Protein AF-V6JSU6-F1 (afdb_monomer_lite)

Secondary structure (DSSP, 8-state):
-----------------------------PPP------S--HHHHHHHHHHHHHHHHHHHHHHHHHHHHHHHHHHHHHHHHHHHHHHHHHHHHHHHHHHHHHHHTT---SSSTT-S-TTS-SEEEB-TTT-SS-EEEEE---HHHHTTS-EEE--SSSPPP-TT-SSS---EE--SSSTT-TTTTGGG--TT---B-

Structure (mmCIF, N/CA/C/O backbone):
data_AF-V6JSU6-F1
#
_entry.id   AF-V6JSU6-F1
#
loop_
_atom_site.group_PDB
_atom_site.id
_atom_site.type_symbol
_atom_site.label_atom_id
_atom_site.label_alt_id
_atom_site.label_comp_id
_atom_site.label_asym_id
_atom_site.label_entity_id
_atom_site.label_seq_id
_atom_site.pdbx_PDB_ins_code
_atom_site.Cartn_x
_atom_site.Cartn_y
_atom_site.Cartn_z
_atom_site.occupancy
_atom_site.B_iso_or_equiv
_atom_site.auth_seq_id
_atom_site.auth_comp_id
_atom_site.auth_asym_id
_atom_site.auth_atom_id
_atom_site.pdbx_PDB_model_num
ATOM 1 N N . MET A 1 1 ? 18.805 -61.260 -43.336 1.00 44.19 1 MET A N 1
ATOM 2 C CA . MET A 1 1 ? 19.984 -62.148 -43.418 1.00 44.19 1 MET A CA 1
ATOM 3 C C . MET A 1 1 ? 20.051 -62.660 -44.849 1.00 44.19 1 MET A C 1
ATOM 5 O O . MET A 1 1 ? 19.079 -63.273 -45.263 1.00 44.19 1 MET A O 1
ATOM 9 N N . GLY A 1 2 ? 21.099 -62.359 -45.619 1.00 39.47 2 GLY A N 1
ATOM 10 C CA . GLY A 1 2 ? 21.245 -62.899 -46.980 1.00 39.47 2 GLY A CA 1
ATOM 11 C C . GLY A 1 2 ? 21.971 -61.962 -47.939 1.00 39.47 2 GLY A C 1
ATOM 12 O O . GLY A 1 2 ? 21.338 -61.206 -48.665 1.00 39.47 2 GLY A O 1
ATOM 13 N N . ILE A 1 3 ? 23.300 -62.015 -47.901 1.00 49.50 3 ILE A N 1
ATOM 14 C CA . ILE A 1 3 ? 24.214 -61.480 -48.915 1.00 49.50 3 ILE A CA 1
ATOM 15 C C . ILE A 1 3 ? 24.300 -62.538 -50.027 1.00 49.50 3 ILE A C 1
ATOM 17 O O . ILE A 1 3 ? 24.394 -63.721 -49.708 1.00 49.50 3 ILE A O 1
ATOM 21 N N . ASN A 1 4 ? 24.295 -62.137 -51.299 1.00 37.44 4 ASN A N 1
ATOM 22 C CA . ASN A 1 4 ? 24.790 -62.963 -52.409 1.00 37.44 4 ASN A CA 1
ATOM 23 C C . ASN A 1 4 ? 25.487 -62.011 -53.394 1.00 37.44 4 ASN A C 1
ATOM 25 O O . ASN A 1 4 ? 24.848 -61.093 -53.899 1.00 37.44 4 ASN A O 1
ATOM 29 N N . THR A 1 5 ? 26.818 -61.920 -53.399 1.00 48.31 5 THR A N 1
ATOM 30 C CA . THR A 1 5 ? 27.829 -62.835 -53.980 1.00 48.31 5 THR A CA 1
ATOM 31 C C . THR A 1 5 ? 27.798 -62.827 -55.506 1.00 48.31 5 THR A C 1
ATOM 33 O O . THR A 1 5 ? 26.761 -63.032 -56.131 1.00 48.31 5 THR A O 1
ATOM 36 N N . ARG A 1 6 ? 28.969 -62.483 -56.044 1.00 55.56 6 ARG A N 1
ATOM 37 C CA . ARG A 1 6 ? 29.321 -62.245 -57.439 1.00 55.56 6 ARG A CA 1
ATOM 38 C C . ARG A 1 6 ? 29.639 -63.554 -58.183 1.00 55.56 6 ARG A C 1
ATOM 40 O O . ARG A 1 6 ? 29.663 -64.624 -57.581 1.00 55.56 6 ARG A O 1
ATOM 47 N N . ASP A 1 7 ? 30.032 -63.329 -59.440 1.00 49.00 7 ASP A N 1
ATOM 48 C CA . ASP A 1 7 ? 30.934 -64.122 -60.286 1.00 49.00 7 ASP A CA 1
ATOM 49 C C . ASP A 1 7 ? 30.170 -65.135 -61.173 1.00 49.00 7 ASP A C 1
ATOM 51 O O . ASP A 1 7 ? 29.175 -65.709 -60.746 1.00 49.00 7 ASP A O 1
ATOM 55 N N . VAL A 1 8 ? 30.460 -65.308 -62.469 1.00 47.88 8 VAL A N 1
ATOM 56 C CA . VAL A 1 8 ? 31.723 -65.769 -63.074 1.00 47.88 8 VAL A CA 1
ATOM 57 C C . VAL A 1 8 ? 31.560 -65.797 -64.625 1.00 47.88 8 VAL A C 1
ATOM 59 O O . VAL A 1 8 ? 30.470 -66.137 -65.072 1.00 47.88 8 VAL A O 1
ATOM 62 N N . GLU A 1 9 ? 32.643 -65.464 -65.367 1.00 43.47 9 GLU A N 1
ATOM 63 C CA . GLU A 1 9 ? 33.153 -65.970 -66.691 1.00 43.47 9 GLU A CA 1
ATOM 64 C C . GLU A 1 9 ? 32.211 -66.217 -67.898 1.00 43.47 9 GLU A C 1
ATOM 66 O O . GLU A 1 9 ? 31.019 -66.417 -67.755 1.00 43.47 9 GLU A O 1
ATOM 71 N N . ALA A 1 10 ? 32.650 -66.354 -69.155 1.00 41.31 10 ALA A N 1
ATOM 72 C CA . ALA A 1 10 ? 33.851 -66.067 -69.956 1.00 41.31 10 ALA A CA 1
ATOM 73 C C . ALA A 1 10 ? 33.512 -66.500 -71.405 1.00 41.31 10 ALA A C 1
ATOM 75 O O . ALA A 1 10 ? 32.513 -67.183 -71.631 1.00 41.31 10 ALA A O 1
ATOM 76 N N . GLY A 1 11 ? 34.402 -66.182 -72.349 1.00 33.62 11 GLY A N 1
ATOM 77 C CA . GLY A 1 11 ? 34.506 -66.844 -73.658 1.00 33.62 11 GLY A CA 1
ATOM 78 C C . GLY A 1 11 ? 33.956 -66.001 -74.809 1.00 33.62 11 GLY A C 1
ATOM 79 O O . GLY A 1 11 ? 32.966 -65.301 -74.649 1.00 33.62 11 GLY A O 1
ATOM 80 N N . GLU A 1 12 ? 34.552 -65.962 -75.995 1.00 40.62 12 GLU A N 1
ATOM 81 C CA . GLU A 1 12 ? 35.666 -66.715 -76.576 1.00 40.62 12 GLU A CA 1
ATOM 82 C C . GLU A 1 12 ? 36.187 -65.924 -77.792 1.00 40.62 12 GLU A C 1
ATOM 84 O O . GLU A 1 12 ? 35.578 -64.950 -78.238 1.00 40.62 12 GLU A O 1
ATOM 89 N N . ALA A 1 13 ? 37.355 -66.335 -78.275 1.00 40.00 13 ALA A N 1
ATOM 90 C CA . ALA A 1 13 ? 38.105 -65.757 -79.378 1.00 40.00 13 ALA A CA 1
ATOM 91 C C . ALA A 1 13 ? 37.591 -66.218 -80.751 1.00 40.00 13 ALA A C 1
ATOM 93 O O . ALA A 1 13 ? 37.119 -67.341 -80.877 1.00 40.00 13 ALA A O 1
ATOM 94 N N . GLU A 1 14 ? 37.847 -65.424 -81.793 1.00 40.25 14 GLU A N 1
ATOM 95 C CA . GLU A 1 14 ? 38.211 -65.961 -83.108 1.00 40.25 14 GLU A CA 1
ATOM 96 C C . GLU A 1 14 ? 39.050 -64.943 -83.893 1.00 40.25 14 GLU A C 1
ATOM 98 O O . GLU A 1 14 ? 38.882 -63.729 -83.759 1.00 40.25 14 GLU A O 1
ATOM 103 N N . ALA A 1 15 ? 40.007 -65.466 -84.655 1.00 40.97 15 ALA A N 1
ATOM 104 C CA . ALA A 1 15 ? 41.056 -64.756 -85.371 1.00 40.97 15 ALA A CA 1
ATOM 105 C C . ALA A 1 15 ? 41.087 -65.225 -86.829 1.00 40.97 15 ALA A C 1
ATOM 107 O O . ALA A 1 15 ? 41.009 -66.425 -87.060 1.00 40.97 15 ALA A O 1
ATOM 108 N N . ASP A 1 16 ? 41.269 -64.292 -87.766 1.00 38.06 16 ASP A N 1
ATOM 109 C CA . ASP A 1 16 ? 41.813 -64.465 -89.129 1.00 38.06 16 ASP A CA 1
ATOM 110 C C . ASP A 1 16 ? 41.971 -63.037 -89.711 1.00 38.06 16 ASP A C 1
ATOM 112 O O . ASP A 1 16 ? 41.129 -62.188 -89.430 1.00 38.06 16 ASP A O 1
ATOM 116 N N . GLY A 1 17 ? 42.974 -62.582 -90.462 1.00 36.66 17 GLY A N 1
ATOM 117 C CA . GLY A 1 17 ? 44.116 -63.181 -91.144 1.00 36.66 17 GLY A CA 1
ATOM 118 C C . GLY A 1 17 ? 44.443 -62.293 -92.363 1.00 36.66 17 GLY A C 1
ATOM 119 O O . GLY A 1 17 ? 43.555 -62.005 -93.157 1.00 36.66 17 GLY A O 1
ATOM 120 N N . GLY A 1 18 ? 45.703 -61.854 -92.505 1.00 35.06 18 GLY A N 1
ATOM 121 C CA . GLY A 1 18 ? 46.261 -61.174 -93.696 1.00 35.06 18 GLY A CA 1
ATOM 122 C C . GLY A 1 18 ? 46.069 -59.644 -93.737 1.00 35.06 18 GLY A C 1
ATOM 123 O O . GLY A 1 18 ? 44.961 -59.152 -93.599 1.00 35.06 18 GLY A O 1
ATOM 124 N N . GLY A 1 19 ? 47.075 -58.783 -93.897 1.00 36.62 19 GLY A N 1
ATOM 125 C CA . GLY A 1 19 ? 48.453 -58.956 -94.350 1.00 36.62 19 GLY A CA 1
ATOM 126 C C . GLY A 1 19 ? 48.676 -58.071 -95.575 1.00 36.62 19 GLY A C 1
ATOM 127 O O . GLY A 1 19 ? 48.404 -58.538 -96.666 1.00 36.62 19 GLY A O 1
ATOM 128 N N . ASP A 1 20 ? 49.149 -56.835 -95.376 1.00 40.94 20 ASP A N 1
ATOM 129 C CA . ASP A 1 20 ? 49.800 -55.994 -96.394 1.00 40.94 20 ASP A CA 1
ATOM 130 C C . ASP A 1 20 ? 50.746 -55.000 -95.682 1.00 40.94 20 ASP A C 1
ATOM 132 O O . ASP A 1 20 ? 50.337 -54.240 -94.800 1.00 40.94 20 ASP A O 1
ATOM 136 N N . GLU A 1 21 ? 52.033 -55.058 -96.028 1.00 42.19 21 GLU A N 1
ATOM 137 C CA . GLU A 1 21 ? 53.123 -54.193 -95.556 1.00 42.19 21 GLU A CA 1
ATOM 138 C C . GLU A 1 21 ? 53.251 -52.925 -96.424 1.00 42.19 21 GLU A C 1
ATOM 140 O O . GLU A 1 21 ? 53.310 -53.045 -97.641 1.00 42.19 21 GLU A O 1
ATOM 145 N N . GLU A 1 22 ? 53.370 -51.733 -95.813 1.00 46.47 22 GLU A N 1
ATOM 146 C CA . GLU A 1 22 ? 54.401 -50.691 -96.084 1.00 46.47 22 GLU A CA 1
ATOM 147 C C . GLU A 1 22 ? 54.182 -49.430 -95.198 1.00 46.47 22 GLU A C 1
ATOM 149 O O . GLU A 1 22 ? 53.113 -49.282 -94.607 1.00 46.47 22 GLU A O 1
ATOM 154 N N . PRO A 1 23 ? 55.181 -48.545 -94.964 1.00 53.84 23 PRO A N 1
ATOM 155 C CA . PRO A 1 23 ? 55.628 -48.273 -93.604 1.00 53.84 23 PRO A CA 1
ATOM 156 C C . PRO A 1 23 ? 55.494 -46.803 -93.156 1.00 53.84 23 PRO A C 1
ATOM 158 O O . PRO A 1 23 ? 55.176 -45.889 -93.910 1.00 53.84 23 PRO A O 1
ATOM 161 N N . ALA A 1 24 ? 55.869 -46.601 -91.889 1.00 44.84 24 ALA A N 1
ATOM 162 C CA . ALA A 1 24 ? 56.271 -45.341 -91.264 1.00 44.84 24 ALA A CA 1
ATOM 163 C C . ALA A 1 24 ? 55.163 -44.336 -90.893 1.00 44.84 24 ALA A C 1
ATOM 165 O O . ALA A 1 24 ? 54.841 -43.400 -91.627 1.00 44.84 24 ALA A O 1
ATOM 166 N N . ARG A 1 25 ? 54.764 -44.377 -89.614 1.00 44.94 25 ARG A N 1
ATOM 167 C CA . ARG A 1 25 ? 54.795 -43.153 -88.802 1.00 44.94 25 ARG A CA 1
ATOM 168 C C . ARG A 1 25 ? 54.904 -43.457 -87.312 1.00 44.94 25 ARG A C 1
ATOM 170 O O . ARG A 1 25 ? 54.045 -44.101 -86.722 1.00 44.94 25 ARG A O 1
ATOM 177 N N . THR A 1 26 ? 55.996 -42.965 -86.741 1.00 49.69 26 THR A N 1
ATOM 178 C CA . THR A 1 26 ? 56.260 -42.828 -85.313 1.00 49.69 26 THR A CA 1
ATOM 179 C C . THR A 1 26 ? 55.034 -42.304 -84.572 1.00 49.69 26 THR A C 1
ATOM 181 O O . THR A 1 26 ? 54.406 -41.327 -84.974 1.00 49.69 26 THR A O 1
ATOM 184 N N . THR A 1 27 ? 54.723 -42.995 -83.486 1.00 49.59 27 THR A N 1
ATOM 185 C CA . THR A 1 27 ? 53.698 -42.697 -82.495 1.00 49.59 27 THR A CA 1
ATOM 186 C C . THR A 1 27 ? 53.912 -41.326 -81.859 1.00 49.59 27 THR A C 1
ATOM 188 O O . THR A 1 27 ? 54.940 -41.110 -81.222 1.00 49.59 27 THR A O 1
ATOM 191 N N . ASP A 1 28 ? 52.913 -40.453 -81.946 1.00 46.88 28 ASP A N 1
ATOM 192 C CA . ASP A 1 28 ? 52.700 -39.397 -80.957 1.00 46.88 28 ASP A CA 1
ATOM 193 C C . ASP A 1 28 ? 51.214 -39.414 -80.588 1.00 46.88 28 ASP A C 1
ATOM 195 O O . ASP A 1 28 ? 50.336 -39.160 -81.416 1.00 46.88 28 ASP A O 1
ATOM 199 N N . ARG A 1 29 ? 50.926 -39.886 -79.376 1.00 56.12 29 ARG A N 1
ATOM 200 C CA . ARG A 1 29 ? 49.574 -40.081 -78.847 1.00 56.12 29 ARG A CA 1
ATOM 201 C C . ARG A 1 29 ? 49.370 -38.953 -77.834 1.00 56.12 29 ARG A C 1
ATOM 203 O O . ARG A 1 29 ? 50.085 -38.959 -76.837 1.00 56.12 29 ARG A O 1
ATOM 210 N N . PRO A 1 30 ? 48.461 -37.992 -78.055 1.00 57.38 30 PRO A N 1
ATOM 211 C CA . PRO A 1 30 ? 48.265 -36.918 -77.093 1.00 57.38 30 PRO A CA 1
ATOM 212 C C . PRO A 1 30 ? 47.603 -37.469 -75.822 1.00 57.38 30 PRO A C 1
ATOM 214 O O . PRO A 1 30 ? 46.642 -38.239 -75.891 1.00 57.38 30 PRO A O 1
ATOM 217 N N . ASP A 1 31 ? 48.161 -37.086 -74.673 1.00 66.44 31 ASP A N 1
ATOM 218 C CA . ASP A 1 31 ? 47.661 -37.378 -73.327 1.00 66.44 31 ASP A CA 1
ATOM 219 C C . ASP A 1 31 ? 46.186 -36.957 -73.144 1.00 66.44 31 ASP A C 1
ATOM 221 O O . ASP A 1 31 ? 45.736 -35.988 -73.764 1.00 66.44 31 ASP A O 1
ATOM 225 N N . PRO A 1 32 ? 45.409 -37.631 -72.272 1.00 60.47 32 PRO A N 1
ATOM 226 C CA . PRO A 1 32 ? 44.037 -37.229 -71.981 1.00 60.47 32 PRO A CA 1
ATOM 227 C C . PRO A 1 32 ? 44.011 -35.852 -71.300 1.00 60.47 32 PRO A C 1
ATOM 229 O O . PRO A 1 32 ? 44.582 -35.666 -70.224 1.00 60.47 32 PRO A O 1
ATOM 232 N N . GLU A 1 33 ? 43.320 -34.893 -71.924 1.00 60.25 33 GLU A N 1
ATOM 233 C CA . GLU A 1 33 ? 43.049 -33.558 -71.380 1.00 60.25 33 GLU A CA 1
ATOM 234 C C . GLU A 1 33 ? 42.525 -33.644 -69.938 1.00 60.25 33 GLU A C 1
ATOM 236 O O . GLU A 1 33 ? 41.412 -34.102 -69.667 1.00 60.25 33 GLU A O 1
ATOM 241 N N . ALA A 1 34 ? 43.324 -33.154 -68.991 1.00 65.12 34 ALA A N 1
ATOM 242 C CA . ALA A 1 34 ? 42.847 -32.860 -67.651 1.00 65.12 34 ALA A CA 1
ATOM 243 C C . ALA A 1 34 ? 41.761 -31.768 -67.734 1.00 65.12 34 ALA A C 1
ATOM 245 O O . ALA A 1 34 ? 41.958 -30.769 -68.431 1.00 65.12 34 ALA A O 1
ATOM 246 N N . PRO A 1 35 ? 40.633 -31.887 -67.008 1.00 62.00 35 PRO A N 1
ATOM 247 C CA . PRO A 1 35 ? 39.593 -30.869 -67.041 1.00 62.00 35 PRO A CA 1
ATOM 248 C C . PRO A 1 35 ? 40.156 -29.532 -66.548 1.00 62.00 35 PRO A C 1
ATOM 250 O O . PRO A 1 35 ? 40.559 -29.385 -65.389 1.00 62.00 35 PRO A O 1
ATOM 253 N N . VAL A 1 36 ? 40.165 -28.543 -67.442 1.00 62.31 36 VAL A N 1
ATOM 254 C CA . VAL A 1 36 ? 40.557 -27.161 -67.160 1.00 62.31 36 VAL A CA 1
ATOM 255 C C . VAL A 1 36 ? 39.622 -26.601 -66.085 1.00 62.31 36 VAL A C 1
ATOM 257 O O . VAL A 1 36 ? 38.474 -26.244 -66.348 1.00 62.31 36 VAL A O 1
ATOM 260 N N . ARG A 1 37 ? 40.097 -26.522 -64.835 1.00 65.56 37 ARG A N 1
ATOM 261 C CA . ARG A 1 37 ? 39.394 -25.777 -63.781 1.00 65.56 37 ARG A CA 1
ATOM 262 C C . ARG A 1 37 ? 39.431 -24.288 -64.141 1.00 65.56 37 ARG A C 1
ATOM 264 O O . ARG A 1 37 ? 40.530 -23.758 -64.305 1.00 65.56 37 ARG A O 1
ATOM 271 N N . PRO A 1 38 ? 38.293 -23.574 -64.201 1.00 65.25 38 PRO A N 1
ATOM 272 C CA . PRO A 1 38 ? 38.319 -22.142 -64.468 1.00 65.25 38 PRO A CA 1
ATOM 273 C C . PRO A 1 38 ? 39.039 -21.402 -63.322 1.00 65.25 38 PRO A C 1
ATOM 275 O O . PRO A 1 38 ? 38.636 -21.527 -62.157 1.00 65.25 38 PRO A O 1
ATOM 278 N N . PRO A 1 39 ? 40.082 -20.597 -63.597 1.00 60.22 39 PRO A N 1
ATOM 279 C CA . PRO A 1 39 ? 40.707 -19.761 -62.585 1.00 60.22 39 PRO A CA 1
ATOM 280 C C . PRO A 1 39 ? 39.863 -18.493 -62.413 1.00 60.22 39 PRO A C 1
ATOM 282 O O . PRO A 1 39 ? 40.029 -17.518 -63.137 1.00 60.22 39 PRO A O 1
ATOM 285 N N . GLY A 1 40 ? 38.914 -18.485 -61.470 1.00 57.12 40 GLY A N 1
ATOM 286 C CA . GLY A 1 40 ? 38.018 -17.324 -61.394 1.00 57.12 40 GLY A CA 1
ATOM 287 C C . GLY A 1 40 ? 37.059 -17.215 -60.217 1.00 57.12 40 GLY A C 1
ATOM 288 O O . GLY A 1 40 ? 35.966 -16.697 -60.393 1.00 57.12 40 GLY A O 1
ATOM 289 N N . GLY A 1 41 ? 37.414 -17.680 -59.014 1.00 53.75 41 GLY A N 1
ATOM 290 C CA . GLY A 1 41 ? 36.515 -17.564 -57.845 1.00 53.75 41 GLY A CA 1
ATOM 291 C C . GLY A 1 41 ? 37.132 -16.994 -56.567 1.00 53.75 41 GLY A C 1
ATOM 292 O O . GLY A 1 41 ? 36.410 -16.530 -55.682 1.00 53.75 41 GLY A O 1
ATOM 293 N N . ALA A 1 42 ? 38.463 -17.000 -56.446 1.00 57.31 42 ALA A N 1
ATOM 294 C CA . ALA A 1 42 ? 39.125 -16.751 -55.163 1.00 57.31 42 ALA A CA 1
ATOM 295 C C . ALA A 1 42 ? 38.944 -15.314 -54.644 1.00 57.31 42 ALA A C 1
ATOM 297 O O . ALA A 1 42 ? 38.805 -15.108 -53.439 1.00 57.31 42 ALA A O 1
ATOM 298 N N . ARG A 1 43 ? 38.899 -14.312 -55.534 1.00 55.81 43 ARG A N 1
ATOM 299 C CA . ARG A 1 43 ? 38.714 -12.905 -55.131 1.00 55.81 43 ARG A CA 1
ATOM 300 C C . ARG A 1 43 ? 37.276 -12.618 -54.689 1.00 55.81 43 ARG A C 1
ATOM 302 O O . ARG A 1 43 ? 37.088 -12.002 -53.648 1.00 55.81 43 ARG A O 1
ATOM 309 N N . ARG A 1 44 ? 36.272 -13.142 -55.407 1.00 56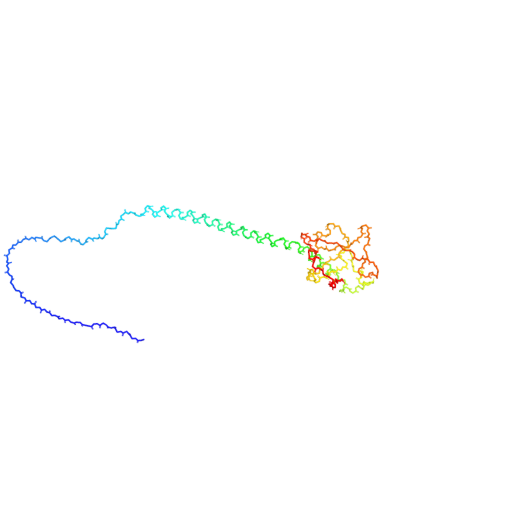.69 44 ARG A N 1
ATOM 310 C CA . ARG A 1 44 ? 34.847 -12.972 -55.058 1.00 56.69 44 ARG A CA 1
ATOM 311 C C . ARG A 1 44 ? 34.497 -13.650 -53.730 1.00 56.69 44 ARG A C 1
ATOM 313 O O . ARG A 1 44 ? 33.818 -13.046 -52.908 1.00 56.69 44 ARG A O 1
ATOM 320 N N . ARG A 1 45 ? 35.030 -14.855 -53.473 1.00 60.47 45 ARG A N 1
ATOM 321 C CA . ARG A 1 45 ? 34.852 -15.553 -52.185 1.00 60.47 45 ARG A CA 1
ATOM 322 C C . ARG A 1 45 ? 35.439 -14.776 -51.002 1.00 60.47 45 ARG A C 1
ATOM 324 O O . ARG A 1 45 ? 34.799 -14.712 -49.963 1.00 60.47 45 ARG A O 1
ATOM 331 N N . ARG A 1 46 ? 36.610 -14.141 -51.145 1.00 62.09 46 ARG A N 1
ATOM 332 C CA . ARG A 1 46 ? 37.231 -13.359 -50.054 1.00 62.09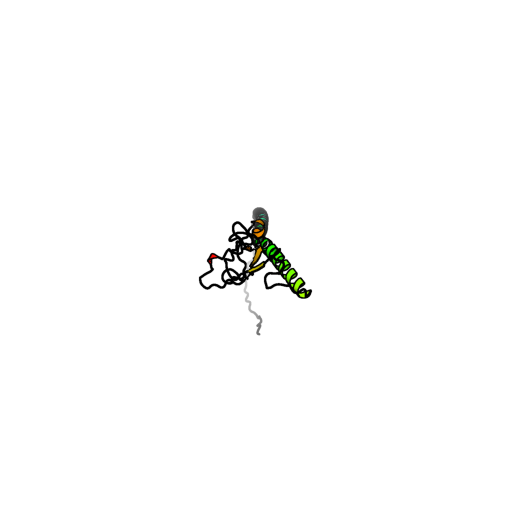 46 ARG A CA 1
ATOM 333 C C . ARG A 1 46 ? 36.425 -12.113 -49.680 1.00 62.09 46 ARG A C 1
ATOM 335 O O . ARG A 1 46 ? 36.311 -11.813 -48.496 1.00 62.09 46 ARG A O 1
ATOM 342 N N . THR A 1 47 ? 35.851 -11.411 -50.657 1.00 64.88 47 THR A N 1
ATOM 343 C CA . THR A 1 47 ? 34.997 -10.243 -50.386 1.00 64.88 47 THR A CA 1
ATOM 344 C C . THR A 1 47 ? 33.694 -10.655 -49.703 1.00 64.88 47 THR A C 1
ATOM 346 O O . THR A 1 47 ? 33.310 -10.035 -48.717 1.00 64.88 47 THR A O 1
ATOM 349 N N . LEU A 1 48 ? 33.066 -11.747 -50.153 1.00 66.44 48 LEU A N 1
ATOM 350 C CA . LEU A 1 48 ? 31.853 -12.287 -49.528 1.00 66.44 48 LEU A CA 1
ATOM 351 C C . LEU A 1 48 ? 32.095 -12.750 -48.083 1.00 66.44 48 LEU A C 1
ATOM 353 O O . LEU A 1 48 ? 31.268 -12.482 -47.221 1.00 66.44 48 LEU A O 1
ATOM 357 N N . VAL A 1 49 ? 33.247 -13.363 -47.792 1.00 72.62 49 VAL A N 1
ATOM 358 C CA . VAL A 1 49 ? 33.618 -13.769 -46.424 1.00 72.62 49 VAL A CA 1
ATOM 359 C C . VAL A 1 49 ? 33.843 -12.560 -45.508 1.00 72.62 49 VAL A C 1
ATOM 361 O O . VAL A 1 49 ? 33.424 -12.589 -44.356 1.00 72.62 49 VAL A O 1
ATOM 364 N N . ARG A 1 50 ? 34.449 -11.470 -46.000 1.00 75.56 50 ARG A N 1
ATOM 365 C CA . ARG A 1 50 ? 34.622 -10.239 -45.203 1.00 75.56 50 ARG A CA 1
ATOM 366 C C . ARG A 1 50 ? 33.300 -9.525 -44.928 1.00 75.56 50 ARG A C 1
ATOM 368 O O . ARG A 1 50 ? 33.091 -9.069 -43.812 1.00 75.56 50 ARG A O 1
ATOM 375 N N . VAL A 1 51 ? 32.411 -9.449 -45.919 1.00 79.50 51 VAL A N 1
ATOM 376 C CA . VAL A 1 51 ? 31.070 -8.871 -45.733 1.00 79.50 51 VAL A CA 1
ATOM 377 C C . VAL A 1 51 ? 30.255 -9.721 -44.757 1.00 79.50 51 VAL A C 1
ATOM 379 O O . VAL A 1 51 ? 29.661 -9.172 -43.836 1.00 79.50 51 VAL A O 1
ATOM 382 N N . ALA A 1 52 ? 30.298 -11.050 -44.887 1.00 80.50 52 ALA A N 1
ATOM 383 C CA . ALA A 1 52 ? 29.647 -11.959 -43.946 1.00 80.50 52 ALA A CA 1
ATOM 384 C C . ALA A 1 52 ? 30.193 -11.808 -42.515 1.00 80.50 52 ALA A C 1
ATOM 386 O O . ALA A 1 52 ? 29.410 -11.798 -41.572 1.00 80.50 52 ALA A O 1
ATOM 387 N N . ALA A 1 53 ? 31.506 -11.620 -42.345 1.00 83.25 53 ALA A N 1
ATOM 388 C CA . ALA A 1 53 ? 32.105 -11.379 -41.033 1.00 83.25 53 ALA A CA 1
ATOM 389 C C . ALA A 1 53 ? 31.618 -10.066 -40.393 1.00 83.25 53 ALA A C 1
ATOM 391 O O . ALA A 1 53 ? 31.260 -10.059 -39.220 1.00 83.25 53 ALA A O 1
ATOM 392 N N . VAL A 1 54 ? 31.541 -8.969 -41.156 1.00 87.94 54 VAL A N 1
ATOM 393 C CA . VAL A 1 54 ? 31.022 -7.685 -40.645 1.00 87.94 54 VAL A CA 1
ATOM 394 C C . VAL A 1 54 ? 29.544 -7.799 -40.266 1.00 87.94 54 VAL A C 1
ATOM 396 O O . VAL A 1 54 ? 29.152 -7.353 -39.192 1.00 87.94 54 VAL A O 1
ATOM 399 N N . VAL A 1 55 ? 28.731 -8.440 -41.111 1.00 92.19 55 VAL A N 1
ATOM 400 C CA . VAL A 1 55 ? 27.307 -8.679 -40.826 1.00 92.19 55 VAL A CA 1
ATOM 401 C C . VAL A 1 55 ? 27.130 -9.567 -39.592 1.00 92.19 55 VAL A C 1
ATOM 403 O O . VAL A 1 55 ? 26.255 -9.291 -38.779 1.00 92.19 55 VAL A O 1
ATOM 406 N N . SER A 1 56 ? 27.982 -10.580 -39.409 1.00 88.75 56 SER A N 1
ATOM 407 C CA . SER A 1 56 ? 27.967 -11.445 -38.224 1.00 88.75 56 SER A CA 1
ATOM 408 C C . SER A 1 56 ? 28.249 -10.663 -36.942 1.00 88.75 56 SER A C 1
ATOM 410 O O . SER A 1 56 ? 27.511 -10.808 -35.977 1.00 88.75 56 SER A O 1
ATOM 412 N N . VAL A 1 57 ? 29.273 -9.802 -36.938 1.00 94.38 57 VAL A N 1
ATOM 413 C CA . VAL A 1 57 ? 29.619 -8.980 -35.764 1.00 94.38 57 VAL A CA 1
ATOM 414 C C . VAL A 1 57 ? 28.494 -8.002 -35.426 1.00 94.38 57 VAL A C 1
ATOM 416 O O . VAL A 1 57 ? 28.119 -7.871 -34.266 1.00 94.38 57 VAL A O 1
ATOM 419 N N . ILE A 1 58 ? 27.918 -7.338 -36.432 1.00 95.69 58 ILE A N 1
ATOM 420 C CA . ILE A 1 58 ? 26.784 -6.425 -36.223 1.00 95.69 58 ILE A CA 1
ATOM 421 C C . ILE A 1 58 ? 25.568 -7.193 -35.694 1.00 95.69 58 ILE A C 1
ATOM 423 O O . ILE A 1 58 ? 24.918 -6.735 -34.759 1.00 95.69 58 ILE A O 1
ATOM 427 N N . GLY A 1 59 ? 25.273 -8.365 -36.261 1.00 95.31 59 GLY A N 1
ATOM 428 C CA . GLY A 1 59 ? 24.180 -9.220 -35.806 1.00 95.31 59 GLY A CA 1
ATOM 429 C C . GLY A 1 59 ? 24.352 -9.653 -34.352 1.00 95.31 59 GLY A C 1
ATOM 430 O O . GLY A 1 59 ? 23.412 -9.556 -33.571 1.00 95.31 59 GLY A O 1
ATOM 431 N N . GLU A 1 60 ? 25.557 -10.057 -33.960 1.00 96.31 60 GLU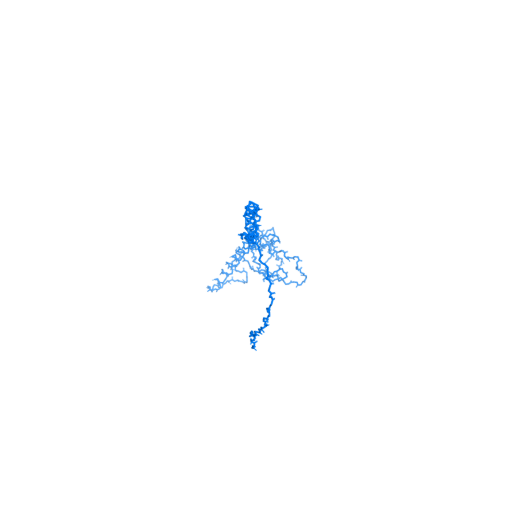 A N 1
ATOM 432 C CA . GLU A 1 60 ? 25.850 -10.475 -32.589 1.00 96.31 60 GLU A CA 1
ATOM 433 C C . GLU A 1 60 ? 25.731 -9.322 -31.585 1.00 96.31 60 GLU A C 1
ATOM 435 O O . GLU A 1 60 ? 25.135 -9.500 -30.520 1.00 96.31 60 GLU A O 1
ATOM 440 N N . LEU A 1 61 ? 26.192 -8.120 -31.951 1.00 97.06 61 LEU A N 1
ATOM 441 C CA . LEU A 1 61 ? 25.996 -6.904 -31.153 1.00 97.06 61 LEU A CA 1
ATOM 442 C C . LEU A 1 61 ? 24.512 -6.551 -30.996 1.00 97.06 61 LEU A C 1
ATOM 444 O O . LEU A 1 61 ? 24.080 -6.179 -29.909 1.00 97.06 61 LEU A O 1
ATOM 448 N N . LEU A 1 62 ? 23.716 -6.685 -32.059 1.00 96.69 62 LEU A N 1
ATOM 449 C CA . LEU A 1 62 ? 22.275 -6.432 -31.998 1.00 96.69 62 LEU A CA 1
ATOM 450 C C . LEU A 1 62 ? 21.545 -7.470 -31.139 1.00 96.69 62 LEU A C 1
ATOM 452 O O . LEU A 1 62 ? 20.645 -7.103 -30.388 1.00 96.69 62 LEU A O 1
ATOM 456 N N . ILE A 1 63 ? 21.944 -8.745 -31.200 1.00 96.69 63 ILE A N 1
ATOM 457 C CA . ILE A 1 63 ? 21.374 -9.808 -30.360 1.00 96.69 63 ILE A CA 1
ATOM 458 C C . ILE A 1 63 ? 21.705 -9.565 -28.886 1.00 96.69 63 ILE A C 1
ATOM 460 O O . ILE A 1 63 ? 20.811 -9.626 -28.043 1.00 96.69 63 ILE A O 1
ATOM 464 N N . THR A 1 64 ? 22.962 -9.252 -28.563 1.00 97.44 64 THR A N 1
ATOM 465 C CA . THR A 1 64 ? 23.361 -8.941 -27.180 1.00 97.44 64 THR A CA 1
ATOM 466 C C . THR A 1 64 ? 22.679 -7.679 -26.668 1.00 97.44 64 THR A C 1
ATOM 468 O O . THR A 1 64 ? 22.146 -7.692 -25.561 1.00 97.44 64 THR A O 1
ATOM 471 N N . ALA A 1 65 ? 22.614 -6.619 -27.476 1.00 97.38 65 ALA A N 1
ATOM 472 C CA . ALA A 1 65 ? 21.884 -5.406 -27.120 1.00 97.38 65 ALA A CA 1
ATOM 473 C C . ALA A 1 65 ? 20.397 -5.696 -26.871 1.00 97.38 65 ALA A C 1
ATOM 475 O O . ALA A 1 65 ? 19.853 -5.262 -25.859 1.00 97.38 65 ALA A O 1
ATOM 476 N N . GLY A 1 66 ? 19.755 -6.478 -27.743 1.00 97.75 66 GLY A N 1
ATOM 477 C CA . GLY A 1 66 ? 18.363 -6.895 -27.586 1.00 97.75 66 GLY A CA 1
ATOM 478 C C . GLY A 1 66 ? 18.126 -7.711 -26.314 1.00 97.75 66 GLY A C 1
ATOM 479 O O . GLY A 1 66 ? 17.170 -7.441 -25.594 1.00 97.75 66 GLY A O 1
ATOM 480 N N . LEU A 1 67 ? 19.016 -8.655 -25.992 1.00 98.06 67 LEU A N 1
ATOM 481 C CA . LEU A 1 67 ? 18.946 -9.442 -24.756 1.00 98.06 67 LEU A CA 1
ATOM 482 C C . LEU A 1 67 ? 19.085 -8.572 -23.508 1.00 98.06 67 LEU A C 1
ATOM 484 O O . LEU A 1 67 ? 18.312 -8.738 -22.570 1.00 98.06 67 LEU A O 1
ATOM 488 N N . VAL A 1 68 ? 20.030 -7.629 -23.500 1.00 97.56 68 VAL A N 1
ATOM 489 C CA . VAL A 1 68 ? 20.197 -6.685 -22.386 1.00 97.56 68 VAL A CA 1
ATOM 490 C C . VAL A 1 68 ? 18.946 -5.826 -22.221 1.00 97.56 68 VAL A C 1
ATOM 492 O O . VAL A 1 68 ? 18.484 -5.641 -21.101 1.00 97.56 68 VAL A O 1
ATOM 495 N N . LEU A 1 69 ? 18.367 -5.342 -23.321 1.00 97.00 69 LEU A N 1
ATOM 496 C CA . LEU A 1 69 ? 17.166 -4.507 -23.294 1.00 97.00 69 LEU A CA 1
ATOM 497 C C . LEU A 1 69 ? 15.934 -5.308 -22.835 1.00 97.00 69 LEU A C 1
ATOM 499 O O . LEU A 1 69 ? 15.161 -4.824 -22.014 1.00 97.00 69 LEU A O 1
ATOM 503 N N . ALA A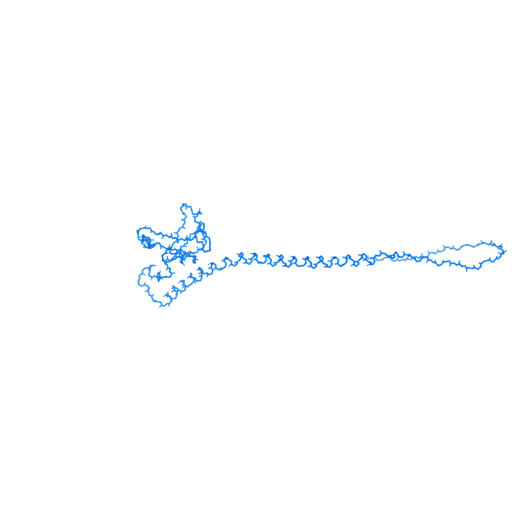 1 70 ? 15.784 -6.558 -23.282 1.00 96.31 70 ALA A N 1
ATOM 504 C CA . ALA A 1 70 ? 14.732 -7.461 -22.816 1.00 96.31 70 ALA A CA 1
ATOM 505 C C . ALA A 1 70 ? 14.880 -7.791 -21.321 1.00 96.31 70 ALA A C 1
ATOM 507 O O . ALA A 1 70 ? 13.909 -7.697 -20.570 1.00 96.31 70 ALA A O 1
ATOM 508 N N . LEU A 1 71 ? 16.098 -8.114 -20.868 1.00 95.88 71 LEU A N 1
ATOM 509 C CA . LEU A 1 71 ? 16.397 -8.349 -19.454 1.00 95.88 71 LEU A CA 1
ATOM 510 C C . LEU A 1 71 ? 16.135 -7.090 -18.620 1.00 95.88 71 LEU A C 1
ATOM 512 O O . LEU A 1 71 ? 15.597 -7.188 -17.524 1.00 95.88 71 LEU A O 1
ATOM 516 N N . PHE A 1 72 ? 16.470 -5.911 -19.150 1.00 93.19 72 PHE A N 1
ATOM 517 C CA . PHE A 1 72 ? 16.204 -4.630 -18.509 1.00 93.19 72 PHE A CA 1
ATOM 518 C C . PHE A 1 72 ? 14.704 -4.394 -18.326 1.00 93.19 72 PHE A C 1
ATOM 520 O O . PHE A 1 72 ? 14.295 -4.036 -17.231 1.00 93.19 72 PHE A O 1
ATOM 527 N N . VAL A 1 73 ? 13.874 -4.664 -19.340 1.00 92.00 73 VAL A N 1
ATOM 528 C CA . VAL A 1 73 ? 12.409 -4.555 -19.219 1.00 92.00 73 VAL A CA 1
ATOM 529 C C . VAL A 1 73 ? 11.870 -5.515 -18.159 1.00 92.00 73 VAL A C 1
ATOM 531 O O . VAL A 1 73 ? 11.103 -5.095 -17.295 1.00 92.00 73 VAL A O 1
ATOM 534 N N . VAL A 1 74 ? 12.294 -6.784 -18.174 1.00 90.81 74 VAL A N 1
ATOM 535 C CA . VAL A 1 74 ? 11.895 -7.767 -17.149 1.00 90.81 74 VAL A CA 1
ATOM 536 C C . VAL A 1 74 ? 12.328 -7.310 -15.757 1.00 90.81 74 VAL A C 1
ATOM 538 O O . VAL A 1 74 ? 11.534 -7.359 -14.820 1.00 90.81 74 VAL A O 1
ATOM 541 N N . TYR A 1 75 ? 13.560 -6.817 -15.622 1.00 88.50 75 TYR A N 1
ATOM 542 C CA . TYR A 1 75 ? 14.066 -6.255 -14.376 1.00 88.50 75 TYR A CA 1
ATOM 543 C C . TYR A 1 75 ? 13.237 -5.048 -13.926 1.00 88.50 75 TYR A C 1
ATOM 545 O O . TYR A 1 75 ? 12.839 -5.008 -12.769 1.00 88.50 75 TYR A O 1
ATOM 553 N N . SER A 1 76 ? 12.916 -4.102 -14.814 1.00 81.44 76 SER A N 1
ATOM 554 C CA . SER A 1 76 ? 12.077 -2.943 -14.490 1.00 81.44 76 SER A CA 1
ATOM 555 C C . SER A 1 76 ? 10.684 -3.355 -14.010 1.00 81.44 76 SER A C 1
ATOM 557 O O . SER A 1 76 ? 10.185 -2.780 -13.049 1.00 81.44 76 SER A O 1
ATOM 559 N N . LEU A 1 77 ? 10.071 -4.362 -14.640 1.00 77.00 77 LEU A N 1
ATOM 560 C CA . LEU A 1 77 ? 8.754 -4.870 -14.242 1.00 77.00 77 LEU A CA 1
ATOM 561 C C . LEU A 1 77 ? 8.798 -5.622 -12.903 1.00 77.00 77 LEU A C 1
ATOM 563 O O . LEU A 1 77 ? 7.884 -5.493 -12.093 1.00 77.00 77 LEU A O 1
ATOM 567 N N . TRP A 1 78 ? 9.861 -6.387 -12.642 1.00 76.56 78 TRP A N 1
ATOM 568 C CA . TRP A 1 78 ? 10.002 -7.157 -11.404 1.00 76.56 78 TRP A CA 1
ATOM 569 C C . TRP A 1 78 ? 10.435 -6.293 -10.210 1.00 76.56 78 TRP A C 1
ATOM 571 O O . TRP A 1 78 ? 9.895 -6.422 -9.114 1.00 76.56 78 TRP A O 1
ATOM 581 N N . TRP A 1 79 ? 11.378 -5.374 -10.412 1.00 68.69 79 TRP A N 1
ATOM 582 C CA . TRP A 1 79 ? 11.963 -4.549 -9.354 1.00 68.69 79 TRP A CA 1
ATOM 583 C C . TRP A 1 79 ? 10.941 -3.604 -8.701 1.00 68.69 79 TRP A C 1
ATOM 585 O O . TRP A 1 79 ? 10.985 -3.401 -7.487 1.00 68.69 79 TRP A O 1
ATOM 595 N N . THR A 1 80 ? 9.973 -3.093 -9.470 1.00 57.44 80 THR A N 1
ATOM 596 C CA . THR A 1 80 ? 8.911 -2.215 -8.953 1.00 57.44 80 THR A CA 1
ATOM 597 C C . THR A 1 80 ? 7.941 -2.939 -8.014 1.00 57.44 80 THR A C 1
ATOM 599 O O . THR A 1 80 ? 7.639 -2.424 -6.938 1.00 57.44 80 THR A O 1
ATOM 602 N N . ASN A 1 81 ? 7.508 -4.156 -8.362 1.00 58.81 81 ASN A N 1
ATOM 603 C CA . ASN A 1 81 ? 6.623 -4.946 -7.495 1.00 58.81 81 ASN A CA 1
ATOM 604 C C . ASN A 1 81 ? 7.319 -5.374 -6.194 1.00 58.81 81 ASN A C 1
ATOM 606 O O . ASN A 1 81 ? 6.6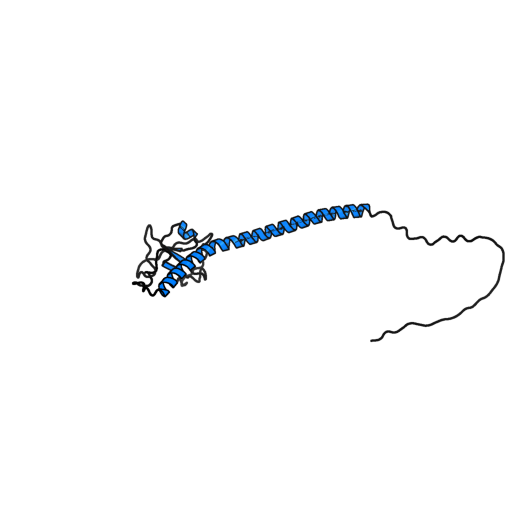86 -5.484 -5.148 1.00 58.81 81 ASN A O 1
ATOM 610 N N . VAL A 1 82 ? 8.636 -5.582 -6.239 1.00 56.88 82 VAL A N 1
ATOM 611 C CA . VAL A 1 82 ? 9.398 -6.096 -5.098 1.00 56.88 82 VAL A CA 1
ATOM 612 C C . VAL A 1 82 ? 9.681 -5.026 -4.038 1.00 56.88 82 VAL A C 1
ATOM 614 O O . VAL A 1 82 ? 9.681 -5.349 -2.855 1.00 56.88 82 VAL A O 1
ATOM 617 N N . ILE A 1 83 ? 9.906 -3.761 -4.406 1.00 54.56 83 ILE A N 1
ATOM 618 C CA . ILE A 1 83 ? 10.218 -2.712 -3.413 1.00 54.56 83 ILE A CA 1
ATOM 619 C C . ILE A 1 83 ? 8.976 -2.251 -2.637 1.00 54.56 83 ILE A C 1
ATOM 621 O O . ILE A 1 83 ? 9.099 -1.903 -1.462 1.00 54.56 83 ILE A O 1
ATOM 625 N N . ALA A 1 84 ? 7.796 -2.264 -3.263 1.00 48.94 84 ALA A N 1
ATOM 626 C CA . ALA A 1 84 ? 6.557 -1.825 -2.623 1.00 48.94 84 ALA A CA 1
ATOM 627 C C . ALA A 1 84 ? 6.033 -2.858 -1.614 1.00 48.94 84 ALA A C 1
ATOM 629 O O . ALA A 1 84 ? 5.745 -2.503 -0.472 1.00 48.94 84 ALA A O 1
ATOM 630 N N . ASN A 1 85 ? 5.991 -4.138 -2.004 1.00 55.34 85 ASN A N 1
ATOM 631 C CA . ASN A 1 85 ? 5.522 -5.198 -1.111 1.00 55.34 85 ASN A CA 1
ATOM 632 C C . ASN A 1 85 ? 6.478 -5.402 0.063 1.00 55.34 85 ASN A C 1
ATOM 634 O O . ASN A 1 85 ? 6.024 -5.469 1.195 1.00 55.34 85 ASN A O 1
ATOM 638 N N . ARG A 1 86 ? 7.800 -5.341 -0.155 1.00 57.56 86 ARG A N 1
ATOM 639 C CA . ARG A 1 86 ? 8.769 -5.519 0.940 1.00 57.56 86 ARG A CA 1
ATOM 640 C C . ARG A 1 86 ? 8.596 -4.526 2.084 1.00 57.56 86 ARG A C 1
ATOM 642 O O . ARG A 1 86 ? 8.749 -4.920 3.228 1.00 57.56 86 ARG A O 1
ATOM 649 N N . GLN A 1 87 ? 8.266 -3.262 1.815 1.00 55.44 87 GLN A N 1
ATOM 650 C CA . GLN A 1 87 ? 8.076 -2.289 2.898 1.00 55.44 87 GLN A CA 1
ATOM 651 C C . GLN A 1 87 ? 6.793 -2.551 3.695 1.00 55.44 87 GLN A C 1
ATOM 653 O O . GLN A 1 87 ? 6.825 -2.464 4.921 1.00 55.44 87 GLN A O 1
ATOM 658 N N . ALA A 1 88 ? 5.692 -2.898 3.023 1.00 59.09 88 ALA A N 1
ATOM 659 C CA . ALA A 1 88 ? 4.428 -3.227 3.680 1.00 59.09 88 ALA A CA 1
ATOM 660 C C . ALA A 1 88 ? 4.510 -4.558 4.452 1.00 59.09 88 ALA A C 1
ATOM 662 O O . ALA A 1 88 ? 4.034 -4.642 5.587 1.00 59.09 88 ALA A O 1
ATOM 663 N N . ASP A 1 89 ? 5.168 -5.562 3.868 1.00 62.12 89 ASP A N 1
ATOM 664 C CA . ASP A 1 89 ? 5.394 -6.880 4.466 1.00 62.12 89 ASP A CA 1
ATOM 665 C C . ASP A 1 89 ? 6.311 -6.750 5.687 1.00 62.12 89 ASP A C 1
ATOM 667 O O . ASP A 1 89 ? 5.944 -7.173 6.776 1.00 62.12 89 ASP A O 1
ATOM 671 N N . GLU A 1 90 ? 7.438 -6.035 5.575 1.00 64.75 90 GLU A N 1
ATOM 672 C CA . GLU A 1 90 ? 8.335 -5.790 6.711 1.00 64.75 90 GLU A CA 1
ATOM 673 C C . GLU A 1 90 ? 7.655 -5.015 7.851 1.00 64.75 90 GLU A C 1
ATOM 675 O O . GLU A 1 90 ? 8.008 -5.201 9.017 1.00 64.75 90 GLU A O 1
ATOM 680 N N . GLN A 1 91 ? 6.726 -4.101 7.551 1.00 62.56 91 GLN A N 1
ATOM 681 C CA . GLN A 1 91 ? 5.962 -3.395 8.583 1.00 62.56 91 GLN A CA 1
ATOM 682 C C . GLN A 1 91 ? 4.917 -4.295 9.237 1.00 62.56 91 GLN A C 1
ATOM 684 O O . GLN A 1 91 ? 4.799 -4.292 10.463 1.00 62.56 91 GLN A O 1
ATOM 689 N N . SER A 1 92 ? 4.208 -5.088 8.438 1.00 64.19 92 SER A N 1
ATOM 690 C CA . SER A 1 92 ? 3.221 -6.053 8.920 1.00 64.19 92 SER A CA 1
ATOM 691 C C . SER A 1 92 ? 3.875 -7.129 9.784 1.00 64.19 92 SER A C 1
ATOM 693 O O . SER A 1 92 ? 3.380 -7.412 10.873 1.00 64.19 92 SER A O 1
ATOM 695 N N . ASP A 1 93 ? 5.026 -7.652 9.362 1.00 71.62 93 ASP A N 1
ATOM 696 C CA . ASP A 1 93 ? 5.805 -8.652 10.091 1.00 71.62 93 ASP A CA 1
ATOM 697 C C . ASP A 1 93 ? 6.309 -8.103 11.425 1.00 71.62 93 ASP A C 1
ATOM 699 O O . ASP A 1 93 ? 6.155 -8.762 12.448 1.00 71.62 93 ASP A O 1
ATOM 703 N N . LYS A 1 94 ? 6.813 -6.861 11.468 1.00 72.12 94 LYS A N 1
ATOM 704 C CA . LYS A 1 94 ? 7.228 -6.215 12.729 1.00 72.12 94 LYS A CA 1
ATOM 705 C C . LYS A 1 94 ? 6.064 -6.032 13.699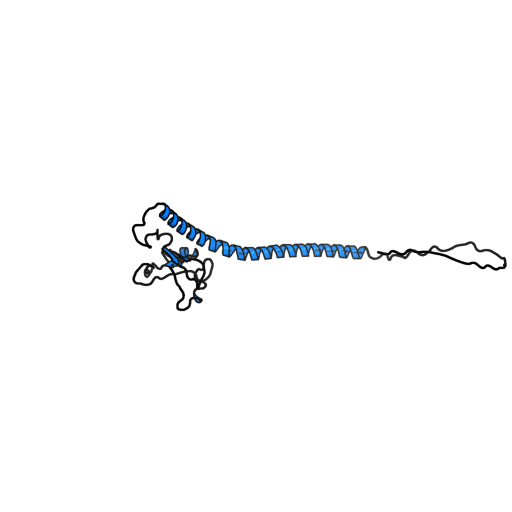 1.00 72.12 94 LYS A C 1
ATOM 707 O O . LYS A 1 94 ? 6.243 -6.179 14.907 1.00 72.12 94 LYS A O 1
ATOM 712 N N . VAL A 1 95 ? 4.874 -5.693 13.196 1.00 69.12 95 VAL A N 1
ATOM 713 C CA . VAL A 1 95 ? 3.668 -5.576 14.030 1.00 69.12 95 VAL A CA 1
ATOM 714 C C . VAL A 1 95 ? 3.259 -6.950 14.557 1.00 69.12 95 VAL A C 1
ATOM 716 O O . VAL A 1 95 ? 3.093 -7.094 15.769 1.00 69.12 95 VAL A O 1
ATOM 719 N N . ARG A 1 96 ? 3.182 -7.963 13.684 1.00 72.69 96 ARG A N 1
ATOM 720 C CA . ARG A 1 96 ? 2.857 -9.351 14.050 1.00 72.69 96 ARG A CA 1
ATOM 721 C C . ARG A 1 96 ? 3.854 -9.915 15.063 1.00 72.69 96 ARG A C 1
ATOM 723 O O . ARG A 1 96 ? 3.434 -10.471 16.070 1.00 72.69 96 ARG A O 1
ATOM 730 N N . GLU A 1 97 ? 5.151 -9.698 14.860 1.00 72.12 97 GLU A N 1
ATOM 731 C CA . GLU A 1 97 ? 6.210 -10.105 15.787 1.00 72.12 97 GLU A CA 1
ATOM 732 C C . GLU A 1 97 ? 6.093 -9.373 17.129 1.00 72.12 97 GLU A C 1
ATOM 734 O O . GLU A 1 97 ? 6.216 -9.998 18.178 1.00 72.12 97 GLU A O 1
ATOM 739 N N . SER A 1 98 ? 5.785 -8.069 17.133 1.00 68.81 98 SER A N 1
ATOM 740 C CA . SER A 1 98 ? 5.589 -7.320 18.382 1.00 68.81 98 SER A CA 1
ATOM 741 C C . SER A 1 98 ? 4.390 -7.816 19.192 1.00 68.81 98 SER A C 1
ATOM 743 O O . SER A 1 98 ? 4.444 -7.814 20.421 1.00 68.81 98 SER A O 1
ATOM 745 N N . TRP A 1 99 ? 3.328 -8.259 18.511 1.00 70.94 99 TRP A N 1
ATOM 746 C CA . TRP A 1 99 ? 2.143 -8.826 19.146 1.00 70.94 99 TRP A CA 1
ATOM 747 C C . TRP A 1 99 ? 2.414 -10.249 19.648 1.00 70.94 99 TRP A C 1
ATOM 749 O O . TRP A 1 99 ? 2.153 -10.528 20.817 1.00 70.94 99 TRP A O 1
ATOM 759 N N . ALA A 1 100 ? 3.058 -11.097 18.841 1.00 68.81 100 ALA A N 1
ATOM 760 C CA . ALA A 1 100 ? 3.466 -12.442 19.249 1.00 68.81 100 ALA A CA 1
ATOM 761 C C . ALA A 1 100 ? 4.446 -12.414 20.438 1.00 68.81 100 ALA A C 1
ATOM 763 O O . ALA A 1 100 ? 4.298 -13.165 21.398 1.00 68.81 100 ALA A O 1
ATOM 764 N N . ALA A 1 101 ? 5.408 -11.486 20.436 1.00 62.28 101 ALA A N 1
ATOM 765 C CA . ALA A 1 101 ? 6.350 -11.306 21.540 1.00 62.28 101 ALA A CA 1
ATOM 766 C C . ALA A 1 101 ? 5.684 -10.780 22.825 1.00 62.28 101 ALA A C 1
ATOM 768 O O . ALA A 1 101 ? 6.204 -11.019 23.918 1.00 62.28 101 ALA A O 1
ATOM 769 N N . SER A 1 102 ? 4.561 -10.055 22.718 1.00 56.81 102 SER A N 1
ATOM 770 C CA . SER A 1 102 ? 3.755 -9.663 23.883 1.00 56.81 102 SER A CA 1
ATOM 771 C C . SER A 1 102 ? 2.896 -10.810 24.426 1.00 56.81 102 SER A C 1
ATOM 773 O O . SER A 1 102 ? 2.753 -10.913 25.642 1.00 56.81 102 SER A O 1
ATOM 775 N N . GLU A 1 103 ? 2.412 -11.713 23.566 1.00 54.06 103 GLU A N 1
ATOM 776 C CA . GLU A 1 103 ? 1.687 -12.926 23.979 1.00 54.06 103 GLU A CA 1
ATOM 777 C C . GLU A 1 103 ? 2.607 -13.919 24.716 1.00 54.06 103 GLU A C 1
ATOM 779 O O . GLU A 1 103 ? 2.239 -14.429 25.774 1.00 54.06 103 GLU A O 1
ATOM 784 N N . ASP A 1 104 ? 3.841 -14.119 24.235 1.00 52.81 104 ASP A N 1
ATOM 785 C CA . ASP A 1 104 ? 4.827 -15.034 24.842 1.00 52.81 104 ASP A CA 1
ATOM 786 C C . ASP A 1 104 ? 5.383 -14.537 26.192 1.00 52.81 104 ASP A C 1
ATOM 788 O O . ASP A 1 104 ? 5.888 -15.318 27.003 1.00 52.81 104 ASP A O 1
ATOM 792 N N . ARG A 1 105 ? 5.286 -13.229 26.475 1.00 52.59 105 ARG A N 1
ATOM 793 C CA . ARG A 1 105 ? 5.714 -12.646 27.759 1.00 52.59 105 ARG A CA 1
ATOM 794 C C . ARG A 1 105 ? 4.667 -12.801 28.865 1.00 52.59 105 ARG A C 1
ATOM 796 O O . ARG A 1 105 ? 4.965 -12.492 30.017 1.00 52.59 105 ARG A O 1
ATOM 803 N N . GLY A 1 106 ? 3.465 -13.285 28.544 1.00 45.59 106 GLY A N 1
ATOM 804 C CA . GLY A 1 106 ? 2.397 -13.480 29.524 1.00 45.59 106 GLY A CA 1
ATOM 805 C C . GLY A 1 106 ? 1.974 -12.193 30.237 1.00 45.59 106 GLY A C 1
ATOM 806 O O . GLY A 1 106 ? 1.422 -12.272 31.332 1.00 45.59 106 GLY A O 1
ATOM 807 N N . GLU A 1 107 ? 2.240 -11.019 29.653 1.00 44.59 107 GLU A N 1
ATOM 808 C CA . GLU A 1 107 ? 1.647 -9.767 30.117 1.00 44.59 107 GLU A CA 1
ATOM 809 C C . GLU A 1 107 ? 0.208 -9.746 29.588 1.00 44.59 107 GLU A C 1
ATOM 811 O O . GLU A 1 107 ? 0.011 -9.635 28.375 1.00 44.59 107 GLU A O 1
ATOM 816 N N . PRO A 1 108 ? -0.818 -9.896 30.447 1.00 41.97 108 PRO A N 1
ATOM 817 C CA . PRO A 1 108 ? -2.180 -9.692 30.001 1.00 41.97 108 PRO A CA 1
ATOM 818 C C . PRO A 1 108 ? -2.265 -8.219 29.617 1.00 41.97 108 PRO A C 1
ATOM 820 O O . PRO A 1 108 ? -2.049 -7.350 30.462 1.00 41.97 108 PRO A O 1
ATOM 823 N N . GLY A 1 109 ? -2.565 -7.925 28.353 1.00 45.62 109 GLY A N 1
ATOM 824 C CA . GLY A 1 109 ? -3.122 -6.623 28.025 1.00 45.62 109 GLY A CA 1
ATOM 825 C C . GLY A 1 109 ? -4.373 -6.456 28.882 1.00 45.62 109 GLY A C 1
ATOM 826 O O . GLY A 1 109 ? -5.381 -7.117 28.646 1.00 45.62 109 GLY A O 1
ATOM 827 N N . GLU A 1 110 ? -4.279 -5.667 29.951 1.00 42.44 110 GLU A N 1
ATOM 828 C CA . GLU A 1 110 ? -5.435 -5.222 30.716 1.00 42.44 110 GLU A CA 1
ATOM 829 C C . GLU A 1 110 ? -6.272 -4.346 29.786 1.00 42.44 110 GLU A C 1
ATOM 831 O O . GLU A 1 110 ? -5.998 -3.163 29.623 1.00 42.44 110 GLU A O 1
ATOM 836 N N . GLY A 1 111 ? -7.256 -4.961 29.136 1.00 39.25 111 GLY A N 1
ATOM 837 C CA . GLY A 1 111 ? -8.197 -4.292 28.249 1.00 39.25 111 GLY A CA 1
ATOM 838 C C . GLY A 1 111 ? -8.368 -5.057 26.941 1.00 39.25 111 GLY A C 1
ATOM 839 O O . GLY A 1 111 ? -7.482 -5.790 26.515 1.00 39.25 111 GLY A O 1
ATOM 840 N N . GLY A 1 112 ? -9.576 -5.008 26.381 1.00 41.34 112 GLY A N 1
ATOM 841 C CA . GLY A 1 112 ? -10.035 -5.868 25.289 1.00 41.34 112 GLY A CA 1
ATOM 842 C C . GLY A 1 112 ? -9.217 -5.779 23.986 1.00 41.34 112 GLY A C 1
ATOM 843 O O . GLY A 1 112 ? -8.119 -5.231 23.957 1.00 41.34 112 GLY A O 1
ATOM 844 N N . PRO A 1 113 ? -9.758 -6.277 22.857 1.00 48.16 113 PRO A N 1
ATOM 845 C CA . PRO A 1 113 ? -9.067 -6.367 21.558 1.00 48.16 113 PRO A CA 1
ATOM 846 C C . PRO A 1 113 ? -8.389 -5.084 21.011 1.00 48.16 113 PRO A C 1
ATOM 848 O O . PRO A 1 113 ? -7.742 -5.154 19.968 1.00 48.16 113 PRO A O 1
ATOM 851 N N . GLY A 1 114 ? -8.526 -3.933 21.682 1.00 47.38 114 GLY A N 1
ATOM 852 C CA . GLY A 1 114 ? -8.002 -2.619 21.312 1.00 47.38 114 GLY A CA 1
ATOM 853 C C . GLY A 1 114 ? -6.778 -2.105 22.092 1.00 47.38 114 GLY A C 1
ATOM 854 O O . GLY A 1 114 ? -6.275 -1.045 21.727 1.00 47.38 114 GLY A O 1
ATOM 855 N N . GLU A 1 115 ? -6.252 -2.798 23.115 1.00 40.94 115 GLU A N 1
ATOM 856 C CA . GLU A 1 115 ? -5.074 -2.318 23.883 1.00 40.94 115 GLU A CA 1
ATOM 857 C C . GLU A 1 115 ? -3.708 -2.790 23.335 1.00 40.94 115 GLU A C 1
ATOM 859 O O . GLU A 1 115 ? -2.657 -2.529 23.925 1.00 40.94 115 GLU A O 1
ATOM 864 N N . ARG A 1 116 ? -3.673 -3.455 22.173 1.00 50.09 116 ARG A N 1
ATOM 865 C CA . ARG A 1 116 ? -2.408 -3.751 21.476 1.00 50.09 116 ARG A CA 1
ATOM 866 C C . ARG A 1 116 ? -1.804 -2.441 20.987 1.00 50.09 116 ARG A C 1
ATOM 868 O O . ARG A 1 116 ? -2.515 -1.673 20.360 1.00 50.09 116 ARG A O 1
ATOM 875 N N . ASN A 1 117 ? -0.517 -2.188 21.252 1.00 49.78 117 ASN A N 1
ATOM 876 C CA . ASN A 1 117 ? 0.223 -0.960 20.906 1.00 49.78 117 ASN A CA 1
ATOM 877 C C . ASN A 1 117 ? -0.227 -0.288 19.580 1.00 49.78 117 ASN A C 1
ATOM 879 O O . ASN A 1 117 ? 0.395 -0.462 18.532 1.00 49.78 117 ASN A O 1
ATOM 883 N N . LEU A 1 118 ? -1.252 0.575 19.662 1.00 55.25 118 LEU A N 1
ATOM 884 C CA . LEU A 1 118 ? -1.934 1.247 18.538 1.00 55.25 118 LEU A CA 1
ATOM 885 C C . LEU A 1 118 ? -1.012 2.203 17.759 1.00 55.25 118 LEU A C 1
ATOM 887 O O . LEU A 1 118 ? -1.418 2.832 16.784 1.00 55.25 118 LEU A O 1
ATOM 891 N N . ARG A 1 119 ? 0.230 2.372 18.231 1.00 53.12 119 ARG A N 1
ATOM 892 C CA . ARG A 1 119 ? 1.254 3.217 17.614 1.00 53.12 119 ARG A CA 1
ATOM 893 C C . ARG A 1 119 ? 1.710 2.682 16.260 1.00 53.12 119 ARG A C 1
ATOM 895 O O . ARG A 1 119 ? 2.044 3.499 15.411 1.00 53.12 119 ARG A O 1
ATOM 902 N N . ASN A 1 120 ? 1.708 1.360 16.072 1.00 65.06 120 ASN A N 1
ATOM 903 C CA . ASN A 1 120 ? 2.243 0.721 14.863 1.00 65.06 120 ASN A CA 1
ATOM 904 C C . ASN A 1 120 ? 1.156 0.107 13.961 1.00 65.06 120 ASN A C 1
ATOM 906 O O . ASN A 1 120 ? 1.450 -0.272 12.835 1.00 65.06 120 ASN A O 1
ATOM 910 N N . GLY A 1 121 ? -0.083 0.009 14.445 1.00 77.44 121 GLY A N 1
ATOM 911 C CA . GLY A 1 121 ? -1.206 -0.614 13.749 1.00 77.44 121 GLY A CA 1
ATOM 912 C C . GLY A 1 121 ? -2.306 -0.988 14.738 1.00 77.44 121 GLY A C 1
ATOM 913 O O . GLY A 1 121 ? -2.014 -1.297 15.891 1.00 77.44 121 GLY A O 1
ATOM 914 N N . ILE A 1 122 ? -3.562 -0.918 14.310 1.00 85.88 122 ILE A N 1
ATOM 915 C CA . ILE A 1 122 ? -4.737 -1.217 15.141 1.00 85.88 122 ILE A CA 1
ATOM 916 C C . ILE A 1 122 ? -5.360 -2.581 14.811 1.00 85.88 122 ILE A C 1
ATOM 918 O O . ILE A 1 122 ? -6.089 -3.141 15.626 1.00 85.88 122 ILE A O 1
ATOM 922 N N . GLY A 1 123 ? -5.043 -3.136 13.640 1.00 88.19 123 GLY A N 1
ATOM 923 C CA . GLY A 1 123 ? -5.574 -4.405 13.153 1.00 88.19 123 GLY A CA 1
ATOM 924 C C . GLY A 1 123 ? -5.267 -4.611 11.675 1.00 88.19 123 GLY A C 1
ATOM 925 O O . GLY A 1 123 ? -4.554 -3.809 11.063 1.00 88.19 123 GLY A O 1
ATOM 926 N N . PHE A 1 124 ? -5.818 -5.686 11.125 1.00 90.00 124 PHE A N 1
ATOM 927 C CA . PHE A 1 124 ? -5.727 -6.029 9.714 1.00 90.00 124 PHE A CA 1
ATOM 928 C C . PHE A 1 124 ? -7.136 -6.064 9.132 1.00 90.00 124 PHE A C 1
ATOM 930 O O . PHE A 1 124 ? -8.022 -6.684 9.701 1.00 90.00 124 PHE A O 1
ATOM 937 N N . LEU A 1 125 ? -7.333 -5.384 8.010 1.00 92.69 125 LEU A N 1
ATOM 938 C CA . LEU A 1 125 ? -8.569 -5.410 7.246 1.00 92.69 125 LEU A CA 1
ATOM 939 C C . LEU A 1 125 ? -8.444 -6.467 6.146 1.00 92.69 125 LEU A C 1
ATOM 941 O O . LEU A 1 125 ? -7.513 -6.405 5.344 1.00 92.69 125 LEU A O 1
ATOM 945 N N . HIS A 1 126 ? -9.398 -7.388 6.081 1.00 94.00 126 HIS A N 1
ATOM 946 C CA . HIS A 1 126 ? -9.476 -8.426 5.062 1.00 94.00 126 HIS A CA 1
ATOM 947 C C . HIS A 1 126 ? -10.772 -8.276 4.256 1.00 94.00 126 HIS A C 1
ATOM 949 O O . HIS A 1 126 ? -11.871 -8.271 4.818 1.00 94.00 126 HIS A O 1
ATOM 955 N N . VAL A 1 127 ? -10.643 -8.141 2.933 1.00 94.19 127 VAL A N 1
ATOM 956 C CA . VAL A 1 127 ? -11.779 -7.998 2.009 1.00 94.19 127 VAL A CA 1
ATOM 957 C C . VAL A 1 127 ? -11.554 -8.910 0.798 1.00 94.19 127 VAL A C 1
ATOM 959 O O . VAL A 1 127 ? -10.896 -8.487 -0.158 1.00 94.19 127 VAL A O 1
ATOM 962 N N . PRO A 1 128 ? -12.115 -10.137 0.804 1.00 94.19 128 PRO A N 1
ATOM 963 C CA . PRO A 1 128 ? -11.872 -11.139 -0.238 1.00 94.19 128 PRO A CA 1
ATOM 964 C C . PRO A 1 128 ? -12.205 -10.667 -1.659 1.00 94.19 128 PRO A C 1
ATOM 966 O O . PRO A 1 128 ? -11.576 -11.090 -2.624 1.00 94.19 128 PRO A O 1
ATOM 969 N N . ALA A 1 129 ? -13.184 -9.769 -1.800 1.00 93.94 129 ALA A N 1
ATOM 970 C CA . ALA A 1 129 ? -13.577 -9.210 -3.093 1.00 93.94 129 ALA A CA 1
ATOM 971 C C . ALA A 1 129 ? -12.508 -8.283 -3.713 1.00 93.94 129 ALA A C 1
ATOM 973 O O . ALA A 1 129 ? -12.472 -8.106 -4.933 1.00 93.94 129 ALA A O 1
ATOM 974 N N . MET A 1 130 ? -11.626 -7.695 -2.892 1.00 92.88 130 MET A N 1
ATOM 975 C CA . MET A 1 130 ? -10.536 -6.826 -3.349 1.00 92.88 130 MET A CA 1
ATOM 976 C C . MET A 1 130 ? -9.226 -7.595 -3.534 1.00 92.88 130 MET A C 1
ATOM 978 O O . MET A 1 130 ? -8.591 -7.486 -4.581 1.00 92.88 130 MET A O 1
ATOM 982 N N . SER A 1 131 ? -8.807 -8.344 -2.513 1.00 87.06 131 SER A N 1
ATOM 983 C CA . SER A 1 131 ? -7.549 -9.092 -2.503 1.00 87.06 131 SER A CA 1
ATOM 984 C C . SER A 1 131 ? -7.563 -10.184 -1.441 1.00 87.06 131 SER A C 1
ATOM 986 O O . SER A 1 131 ? -8.180 -10.017 -0.392 1.00 87.06 131 SER A O 1
ATOM 988 N N . ASP A 1 132 ? -6.780 -11.240 -1.658 1.00 87.00 132 ASP A N 1
ATOM 989 C CA . ASP A 1 132 ? -6.528 -12.268 -0.637 1.00 87.00 132 ASP A CA 1
ATOM 990 C C . ASP A 1 132 ? -5.598 -11.775 0.494 1.00 87.00 132 ASP A C 1
ATOM 992 O O . ASP A 1 132 ? -5.471 -12.433 1.526 1.00 87.00 132 ASP A O 1
ATOM 996 N N . ASP A 1 133 ? -4.944 -10.624 0.311 1.00 83.62 133 ASP A N 1
ATOM 997 C CA . ASP A 1 133 ? -3.999 -10.058 1.272 1.00 83.62 133 ASP A CA 1
ATOM 998 C C . ASP A 1 133 ? -4.691 -9.297 2.412 1.00 83.62 133 ASP A C 1
ATOM 1000 O O . ASP A 1 133 ? -5.650 -8.548 2.208 1.00 83.62 133 ASP A O 1
ATOM 1004 N N . ASP A 1 134 ? -4.110 -9.403 3.606 1.00 87.81 134 ASP A N 1
ATOM 1005 C CA . ASP A 1 134 ? -4.464 -8.574 4.756 1.00 87.81 134 ASP A CA 1
ATOM 1006 C C . ASP A 1 134 ? -3.904 -7.150 4.608 1.00 87.81 134 ASP A C 1
ATOM 1008 O O . ASP A 1 134 ? -2.725 -6.933 4.305 1.00 87.81 134 ASP A O 1
ATOM 1012 N N . ILE A 1 135 ? -4.732 -6.150 4.900 1.00 89.69 135 ILE A N 1
ATOM 1013 C CA . ILE A 1 135 ? -4.361 -4.737 4.845 1.00 89.69 135 ILE A CA 1
ATOM 1014 C C . ILE A 1 135 ? -4.100 -4.236 6.266 1.00 89.69 135 ILE A C 1
ATOM 1016 O O . ILE A 1 135 ? -5.028 -4.094 7.060 1.00 89.69 135 ILE A O 1
ATOM 1020 N N . LEU A 1 136 ? -2.845 -3.926 6.600 1.00 89.88 136 LEU A N 1
ATOM 1021 C CA . LEU A 1 136 ? -2.515 -3.305 7.886 1.00 89.88 136 LEU A CA 1
ATOM 1022 C C . LEU A 1 136 ? -3.209 -1.941 8.010 1.00 89.88 136 LEU A C 1
ATOM 1024 O O . LEU A 1 136 ? -3.047 -1.077 7.144 1.00 89.88 136 LEU A O 1
ATOM 1028 N N . VAL A 1 137 ? -3.940 -1.738 9.109 1.00 91.06 137 VAL A N 1
ATOM 1029 C CA . VAL A 1 137 ? -4.601 -0.468 9.417 1.00 91.06 137 VAL A CA 1
ATOM 1030 C C . VAL A 1 137 ? -3.853 0.276 10.517 1.00 91.06 137 VAL A C 1
ATOM 1032 O O . VAL A 1 137 ? -3.671 -0.240 11.618 1.00 91.06 137 VAL A O 1
ATOM 1035 N N . THR A 1 138 ? -3.453 1.515 10.247 1.00 90.19 138 THR A N 1
ATOM 1036 C CA . THR A 1 138 ? -2.687 2.384 11.149 1.00 90.19 138 THR A CA 1
ATOM 1037 C C . THR A 1 138 ? -3.443 3.663 11.503 1.00 90.19 138 THR A C 1
ATOM 1039 O O . THR A 1 138 ? -4.459 4.011 10.902 1.00 90.19 138 THR A O 1
ATOM 1042 N N . LYS A 1 139 ? -2.943 4.396 12.501 1.00 89.88 139 LYS A N 1
ATOM 1043 C CA . LYS A 1 139 ? -3.511 5.682 12.919 1.00 89.88 139 LYS A CA 1
ATOM 1044 C C . LYS A 1 139 ? -3.115 6.822 11.985 1.00 89.88 139 LYS A C 1
ATOM 1046 O O . LYS A 1 139 ? -1.928 7.078 11.820 1.00 89.88 139 LYS A O 1
ATOM 1051 N N . GLY A 1 140 ? -4.111 7.583 11.532 1.00 89.62 140 GLY A N 1
ATOM 1052 C CA . GLY A 1 140 ? -3.922 8.790 10.730 1.00 89.62 140 GLY A CA 1
ATOM 1053 C C . GLY A 1 140 ? -3.922 8.510 9.231 1.00 89.62 140 GLY A C 1
ATOM 1054 O O . GLY A 1 140 ? -3.760 7.377 8.795 1.00 89.62 140 GLY A O 1
ATOM 1055 N N . THR A 1 141 ? -4.121 9.565 8.445 1.00 90.94 141 THR A N 1
ATOM 1056 C CA . THR A 1 141 ? -4.279 9.513 6.981 1.00 90.94 141 THR A CA 1
ATOM 1057 C C . THR A 1 141 ? -3.270 10.419 6.274 1.00 90.94 141 THR A C 1
ATOM 1059 O O . THR A 1 141 ? -3.557 10.978 5.216 1.00 90.94 141 THR A O 1
ATOM 1062 N N . ASP A 1 142 ? -2.106 10.646 6.889 1.00 86.75 142 ASP A N 1
ATOM 1063 C CA . ASP A 1 142 ? -1.043 11.437 6.278 1.00 86.75 142 ASP A CA 1
ATOM 1064 C C . ASP A 1 142 ? -0.400 10.680 5.107 1.00 86.75 142 ASP A C 1
ATOM 1066 O O . ASP A 1 142 ? -0.252 9.458 5.145 1.00 86.75 142 ASP A O 1
ATOM 1070 N N . ALA A 1 143 ? -0.008 11.414 4.061 1.00 80.00 143 ALA A N 1
ATOM 1071 C CA . ALA A 1 143 ? 0.561 10.814 2.852 1.00 80.00 143 ALA A CA 1
ATOM 1072 C C . ALA A 1 143 ? 1.788 9.938 3.162 1.00 80.00 143 ALA A C 1
ATOM 1074 O O . ALA A 1 143 ? 1.903 8.836 2.640 1.00 80.00 143 ALA A O 1
ATOM 1075 N N . GLY A 1 144 ? 2.646 10.370 4.095 1.00 77.50 144 GLY A N 1
ATOM 1076 C CA . GLY A 1 144 ? 3.846 9.626 4.479 1.00 77.50 144 GLY A CA 1
ATOM 1077 C C . GLY A 1 144 ? 3.565 8.269 5.136 1.00 77.50 144 GLY A C 1
ATOM 1078 O O . GLY A 1 144 ? 4.427 7.388 5.094 1.00 77.50 144 GLY A O 1
ATOM 1079 N N . HIS A 1 145 ? 2.391 8.077 5.742 1.00 74.38 145 HIS A N 1
ATOM 1080 C CA . HIS A 1 145 ? 1.904 6.765 6.164 1.00 74.38 145 HIS A CA 1
ATOM 1081 C C . HIS A 1 145 ? 1.367 5.962 4.985 1.00 74.38 145 HIS A C 1
ATOM 1083 O O . HIS A 1 145 ? 1.811 4.837 4.774 1.00 74.38 145 HIS A O 1
ATOM 1089 N N . LEU A 1 146 ? 0.444 6.539 4.213 1.00 80.06 146 LEU A N 1
ATOM 1090 C CA . LEU A 1 146 ? -0.262 5.824 3.145 1.00 80.06 146 LEU A CA 1
ATOM 1091 C C . LEU A 1 146 ? 0.678 5.354 2.022 1.00 80.06 146 LEU A C 1
ATOM 1093 O O . LEU A 1 146 ? 0.462 4.288 1.448 1.00 80.06 146 LEU A O 1
ATOM 1097 N N . ASP A 1 147 ? 1.770 6.080 1.773 1.00 77.50 147 ASP A N 1
ATOM 1098 C CA . ASP A 1 147 ? 2.806 5.728 0.789 1.00 77.50 147 ASP A CA 1
ATOM 1099 C C . ASP A 1 147 ? 3.543 4.412 1.110 1.00 77.50 147 ASP A C 1
ATOM 1101 O O . ASP A 1 147 ? 4.251 3.870 0.263 1.00 77.50 147 ASP A O 1
ATOM 1105 N N . LYS A 1 148 ? 3.380 3.873 2.324 1.00 76.31 148 LYS A N 1
ATOM 1106 C CA . LYS A 1 148 ? 4.004 2.614 2.767 1.00 76.31 148 LYS A CA 1
ATOM 1107 C C . LYS A 1 148 ? 3.137 1.383 2.503 1.00 76.31 148 LYS A C 1
ATOM 1109 O O . LYS A 1 148 ? 3.474 0.291 2.947 1.00 76.31 148 LYS A O 1
ATOM 1114 N N . GLY A 1 149 ? 2.022 1.553 1.794 1.00 81.06 149 GLY A N 1
ATOM 1115 C CA . GLY A 1 149 ? 1.113 0.465 1.446 1.00 81.06 149 GLY A CA 1
ATOM 1116 C C . GLY A 1 149 ? 0.248 -0.027 2.605 1.00 81.06 149 GLY A C 1
ATOM 1117 O O . GLY A 1 149 ? -0.087 -1.209 2.665 1.00 81.06 149 GLY A O 1
ATOM 1118 N N . VAL A 1 150 ? -0.111 0.881 3.514 1.00 86.38 150 VAL A N 1
ATOM 1119 C CA . VAL A 1 150 ? -1.031 0.636 4.635 1.00 86.38 150 VAL A CA 1
ATOM 1120 C C . VAL A 1 150 ? -2.319 1.439 4.450 1.00 86.38 150 VAL A C 1
ATOM 1122 O O . VAL A 1 150 ? -2.346 2.427 3.712 1.00 86.38 150 VAL A O 1
ATOM 1125 N N . ALA A 1 151 ? -3.383 1.038 5.141 1.00 91.19 151 ALA A N 1
ATOM 1126 C CA . ALA A 1 151 ? -4.580 1.858 5.285 1.00 91.19 151 ALA A CA 1
ATOM 1127 C C . ALA A 1 151 ? -4.507 2.677 6.578 1.00 91.19 151 ALA A C 1
ATOM 1129 O O . ALA A 1 151 ? -3.999 2.218 7.598 1.00 91.19 151 ALA A O 1
ATOM 1130 N N . GLY A 1 152 ? -5.035 3.894 6.550 1.00 91.88 152 GLY A N 1
ATOM 1131 C CA . GLY A 1 152 ? -5.056 4.807 7.686 1.00 91.88 152 GLY A CA 1
ATOM 1132 C C . GLY A 1 152 ? -6.477 5.155 8.109 1.00 91.88 152 GLY A C 1
ATOM 1133 O O . GLY A 1 152 ? -7.296 5.452 7.244 1.00 91.88 152 GLY A O 1
ATOM 1134 N N . TYR A 1 153 ? -6.791 5.160 9.407 1.00 93.12 153 TYR A N 1
ATOM 1135 C CA . TYR A 1 153 ? -8.091 5.657 9.883 1.00 93.12 153 TYR A CA 1
ATOM 1136 C C . TYR A 1 153 ? -8.069 7.159 10.175 1.00 93.12 153 TYR A C 1
ATOM 1138 O O . TYR A 1 153 ? -7.071 7.707 10.658 1.00 93.12 153 TYR A O 1
ATOM 1146 N N . TYR A 1 154 ? -9.191 7.830 9.910 1.00 93.19 154 TYR A N 1
ATOM 1147 C CA . TYR A 1 154 ? -9.302 9.280 10.076 1.00 93.19 154 TYR A CA 1
ATOM 1148 C C . TYR A 1 154 ? -9.195 9.707 11.544 1.00 93.19 154 TYR A C 1
ATOM 1150 O O . TYR A 1 154 ? -9.910 9.218 12.423 1.00 93.19 154 TYR A O 1
ATOM 1158 N N . THR A 1 155 ? -8.324 10.678 11.811 1.00 91.69 155 THR A N 1
ATOM 1159 C CA . THR A 1 155 ? -8.211 11.350 13.117 1.00 91.69 155 THR A CA 1
ATOM 1160 C C . THR A 1 155 ? -8.528 12.841 13.058 1.00 91.69 155 THR A C 1
ATOM 1162 O O . THR A 1 155 ? -8.745 13.443 14.105 1.00 91.69 155 THR A O 1
ATOM 1165 N N . ASP A 1 156 ? -8.533 13.421 11.858 1.00 88.62 156 ASP A N 1
ATOM 1166 C CA . ASP A 1 156 ? -8.756 14.837 11.564 1.00 88.62 156 ASP A CA 1
ATOM 1167 C C . ASP A 1 156 ? -9.424 14.960 10.175 1.00 88.62 156 ASP A C 1
ATOM 1169 O O . ASP A 1 156 ? -9.154 14.113 9.315 1.00 88.62 156 ASP A O 1
ATOM 1173 N N . PRO A 1 157 ? -10.308 15.949 9.930 1.00 86.62 157 PRO A N 1
ATOM 1174 C CA . PRO A 1 157 ? -10.862 16.912 10.895 1.00 86.62 157 PRO A CA 1
ATOM 1175 C C . PRO A 1 157 ? -11.886 16.288 11.852 1.00 86.62 157 PRO A C 1
ATOM 1177 O O . PRO A 1 157 ? -12.184 16.848 12.904 1.00 86.62 157 PRO A O 1
ATOM 1180 N N . VAL A 1 158 ? -12.427 15.119 11.501 1.00 88.06 158 VAL A N 1
ATOM 1181 C CA . VAL A 1 158 ? -13.361 14.361 12.336 1.00 88.06 158 VAL A CA 1
ATOM 1182 C C . VAL A 1 158 ? -12.734 13.013 12.653 1.00 88.06 158 VAL A C 1
ATOM 1184 O O . VAL A 1 158 ? -12.271 12.301 11.763 1.00 88.06 158 VAL A O 1
ATOM 1187 N N . LYS A 1 159 ? -12.708 12.669 13.939 1.00 91.62 159 LYS A N 1
ATOM 1188 C CA . LYS A 1 159 ? -12.184 11.390 14.407 1.00 91.62 159 LYS A CA 1
ATOM 1189 C C . LYS A 1 159 ? -13.151 10.264 14.026 1.00 91.62 159 LYS A C 1
ATOM 1191 O O . LYS A 1 159 ? -14.330 10.325 14.365 1.00 91.62 159 LYS A O 1
ATOM 1196 N N . SER A 1 160 ? -12.623 9.236 13.375 1.00 93.19 160 SER A N 1
ATOM 1197 C CA . SER A 1 160 ? -13.313 7.974 13.117 1.00 93.19 160 SER A CA 1
ATOM 1198 C C . SER A 1 160 ? -13.633 7.234 14.421 1.00 93.19 160 SER A C 1
ATOM 1200 O O . SER A 1 160 ? -12.839 7.273 15.368 1.00 93.19 160 SER A O 1
ATOM 1202 N N . ALA A 1 161 ? -14.751 6.505 14.442 1.00 93.56 161 ALA A N 1
ATOM 1203 C CA . ALA A 1 161 ? -14.947 5.432 15.419 1.00 93.56 161 ALA A CA 1
ATOM 1204 C C . ALA A 1 161 ? -13.939 4.302 15.155 1.00 93.56 161 ALA A C 1
ATOM 1206 O O . ALA A 1 161 ? -13.298 4.285 14.102 1.00 93.56 161 ALA A O 1
ATOM 1207 N N . LEU A 1 162 ? -13.765 3.390 16.101 1.00 91.25 162 LEU A N 1
ATOM 1208 C CA . LEU A 1 162 ? -12.907 2.215 15.965 1.00 91.25 162 LEU A CA 1
ATOM 1209 C C . LEU A 1 162 ? -13.751 0.944 15.783 1.00 91.25 162 LEU A C 1
ATOM 1211 O O . LEU A 1 162 ? -14.923 0.940 16.146 1.00 91.25 162 LEU A O 1
ATOM 1215 N N . PRO A 1 163 ? -13.180 -0.149 15.246 1.00 89.12 163 PRO A N 1
ATOM 1216 C CA . PRO A 1 163 ? -13.942 -1.365 14.921 1.00 89.12 163 PRO A CA 1
ATOM 1217 C C . PRO A 1 163 ? -14.628 -2.043 16.112 1.00 89.12 163 PRO A C 1
ATOM 1219 O O . PRO A 1 163 ? -15.570 -2.804 15.928 1.00 89.12 163 PRO A O 1
ATOM 1222 N N . TRP A 1 164 ? -14.162 -1.775 17.333 1.00 86.81 164 TRP A N 1
ATOM 1223 C CA . TRP A 1 164 ? -14.751 -2.280 18.577 1.00 86.81 164 TRP A CA 1
ATOM 1224 C C . TRP A 1 164 ? -15.725 -1.300 19.243 1.00 86.81 164 TRP A C 1
ATOM 1226 O O . TRP A 1 164 ? -16.301 -1.629 20.284 1.00 86.81 164 TRP A O 1
ATOM 1236 N N . ASP A 1 165 ? -15.888 -0.095 18.696 1.00 88.75 165 ASP A N 1
ATOM 1237 C CA . ASP A 1 165 ? -16.870 0.855 19.201 1.00 88.75 165 ASP A CA 1
ATOM 1238 C C . ASP A 1 165 ? -18.277 0.374 18.813 1.00 88.75 165 ASP A C 1
ATOM 1240 O O . ASP A 1 165 ? -18.514 -0.070 17.691 1.00 88.75 165 ASP A O 1
ATOM 1244 N N . GLN A 1 166 ? -19.226 0.458 19.750 1.00 89.44 166 GLN A N 1
ATOM 1245 C CA . GLN A 1 166 ? -20.602 -0.015 19.532 1.00 89.44 166 GLN A CA 1
ATOM 1246 C C . GLN A 1 166 ? -21.376 0.848 18.530 1.00 89.44 166 GLN A C 1
ATOM 1248 O O . GLN A 1 166 ? -22.304 0.360 17.893 1.00 89.44 166 GLN A O 1
ATOM 1253 N N . ASP A 1 167 ? -20.987 2.116 18.392 1.00 91.25 167 ASP A N 1
ATOM 1254 C CA . ASP A 1 167 ? -21.664 3.099 17.561 1.00 91.25 167 ASP A CA 1
ATOM 1255 C C . ASP A 1 167 ? -20.649 4.021 16.876 1.00 91.25 167 ASP A C 1
ATOM 1257 O O . ASP A 1 167 ? -19.631 4.405 17.457 1.00 91.25 167 ASP A O 1
ATOM 1261 N N . GLY A 1 168 ? -20.971 4.444 15.653 1.00 93.00 168 GLY A N 1
ATOM 1262 C CA . GLY A 1 168 ? -20.192 5.407 14.879 1.00 93.00 168 GLY A CA 1
ATOM 1263 C C . GLY A 1 168 ? -19.899 4.922 13.463 1.00 93.00 168 GLY A C 1
ATOM 1264 O O . GLY A 1 168 ? -20.568 4.033 12.947 1.00 93.00 168 GLY A O 1
ATOM 1265 N N . ASN A 1 169 ? -18.909 5.540 12.818 1.00 94.38 169 ASN A N 1
ATOM 1266 C CA . ASN A 1 169 ? -18.438 5.126 11.499 1.00 94.38 169 ASN A CA 1
ATOM 1267 C C . ASN A 1 169 ? -16.920 4.934 11.531 1.00 94.38 169 ASN A C 1
ATOM 1269 O O . ASN A 1 169 ? -16.188 5.874 11.864 1.00 94.38 169 ASN A O 1
ATOM 1273 N N . PHE A 1 170 ? -16.470 3.725 11.196 1.00 94.56 170 PHE A N 1
ATOM 1274 C CA . PHE A 1 170 ? -15.060 3.424 11.004 1.00 94.56 170 PHE A CA 1
ATOM 1275 C C . PHE A 1 170 ? -14.647 3.809 9.583 1.00 94.56 170 PHE A C 1
ATOM 1277 O O . PHE A 1 170 ? -14.953 3.120 8.614 1.00 94.56 170 PHE A O 1
ATOM 1284 N N . ALA A 1 171 ? -13.972 4.947 9.462 1.00 94.44 171 ALA A N 1
ATOM 1285 C CA . ALA A 1 171 ? -13.572 5.537 8.198 1.00 94.44 171 ALA A CA 1
ATOM 1286 C C . ALA A 1 171 ? -12.067 5.367 7.963 1.00 94.44 171 ALA A C 1
ATOM 1288 O O . ALA A 1 171 ? -11.241 5.717 8.815 1.00 94.44 171 ALA A O 1
ATOM 1289 N N . LEU A 1 172 ? -11.725 4.903 6.760 1.00 93.50 172 LEU A N 1
ATOM 1290 C CA . LEU A 1 172 ? -10.368 4.582 6.326 1.00 93.50 172 LEU A CA 1
ATOM 1291 C C . LEU A 1 172 ? -9.994 5.310 5.033 1.00 93.50 172 LEU A C 1
ATOM 1293 O O . LEU A 1 172 ? -10.852 5.617 4.207 1.00 93.50 172 LEU A O 1
ATOM 1297 N N . ALA A 1 173 ? -8.695 5.518 4.838 1.00 92.44 173 ALA A N 1
ATOM 1298 C CA . ALA A 1 173 ? -8.091 5.991 3.603 1.00 92.44 173 ALA A CA 1
ATOM 1299 C C . ALA A 1 173 ? -6.915 5.090 3.209 1.00 92.44 173 ALA A C 1
ATOM 1301 O O . ALA A 1 173 ? -6.122 4.686 4.058 1.00 92.44 173 ALA A O 1
ATOM 1302 N N . ALA A 1 174 ? -6.784 4.808 1.915 1.00 91.25 174 ALA A N 1
ATOM 1303 C CA . ALA A 1 174 ? -5.644 4.108 1.332 1.00 91.25 174 ALA A CA 1
ATOM 1304 C C . ALA A 1 174 ? -5.482 4.504 -0.143 1.00 91.25 174 ALA A C 1
ATOM 1306 O O . ALA A 1 174 ? -6.411 5.028 -0.765 1.00 91.25 174 ALA A O 1
ATOM 1307 N N . HIS A 1 175 ? -4.305 4.244 -0.714 1.00 91.25 175 HIS A N 1
ATOM 1308 C CA . HIS A 1 175 ? -4.055 4.489 -2.135 1.00 91.25 175 HIS A CA 1
ATOM 1309 C C . HIS A 1 175 ? -4.835 3.514 -3.022 1.00 91.25 175 HIS A C 1
ATOM 1311 O O . HIS A 1 175 ? -4.866 2.307 -2.768 1.00 91.25 175 HIS A O 1
ATOM 1317 N N . ARG A 1 176 ? -5.430 4.046 -4.096 1.00 90.75 176 ARG A N 1
ATOM 1318 C CA . ARG A 1 176 ? -6.074 3.266 -5.166 1.00 90.75 176 ARG A CA 1
ATOM 1319 C C . ARG A 1 176 ? -5.109 2.921 -6.295 1.00 90.75 176 ARG A C 1
ATOM 1321 O O . ARG A 1 176 ? -5.200 1.852 -6.881 1.00 90.75 176 ARG A O 1
ATOM 1328 N N . ASP A 1 177 ? -4.182 3.814 -6.603 1.00 83.75 177 ASP A N 1
ATOM 1329 C CA . ASP A 1 177 ? -3.256 3.662 -7.721 1.00 83.75 177 ASP A CA 1
ATOM 1330 C C . ASP A 1 177 ? -1.829 3.961 -7.253 1.00 83.75 177 ASP A C 1
ATOM 1332 O O . ASP A 1 177 ? -1.621 4.737 -6.322 1.00 83.75 177 ASP A O 1
ATOM 1336 N N . GLY A 1 178 ? -0.838 3.350 -7.904 1.00 73.62 178 GLY A N 1
ATOM 1337 C CA . GLY A 1 178 ? 0.570 3.514 -7.546 1.00 73.62 178 GLY A CA 1
ATOM 1338 C C . GLY A 1 178 ? 1.126 2.368 -6.701 1.00 73.62 178 GLY A C 1
ATOM 1339 O O . GLY A 1 178 ? 0.604 1.257 -6.690 1.00 73.62 178 GLY A O 1
ATOM 1340 N N . HIS A 1 179 ? 2.267 2.613 -6.063 1.00 64.94 179 HIS A N 1
ATOM 1341 C CA . HIS A 1 179 ? 3.038 1.576 -5.375 1.00 64.94 179 HIS A CA 1
ATOM 1342 C C . HIS A 1 179 ? 2.446 1.362 -3.978 1.00 64.94 179 HIS A C 1
ATOM 1344 O O . HIS A 1 179 ? 2.306 2.319 -3.226 1.00 64.94 179 HIS A O 1
ATOM 1350 N N . GLY A 1 180 ? 2.070 0.123 -3.646 1.00 66.38 180 GLY A N 1
ATOM 1351 C CA . GLY A 1 180 ? 1.413 -0.185 -2.370 1.00 66.38 180 GLY A CA 1
ATOM 1352 C C . GLY A 1 180 ? -0.076 0.182 -2.321 1.00 66.38 180 GLY A C 1
ATOM 1353 O O . GLY A 1 180 ? -0.651 0.248 -1.240 1.00 66.38 180 GLY A O 1
ATOM 1354 N N . ALA A 1 181 ? -0.725 0.420 -3.463 1.00 81.25 181 ALA A N 1
ATOM 1355 C CA . ALA A 1 181 ? -2.154 0.706 -3.508 1.00 81.25 181 ALA A CA 1
ATOM 1356 C C . ALA A 1 181 ? -2.995 -0.490 -3.031 1.00 81.25 181 ALA A C 1
ATOM 1358 O O . ALA A 1 181 ? -3.144 -1.480 -3.744 1.00 81.25 181 ALA A O 1
ATOM 1359 N N . LYS A 1 182 ? -3.561 -0.389 -1.825 1.00 85.56 182 LYS A N 1
ATOM 1360 C CA . LYS A 1 182 ? -4.398 -1.443 -1.233 1.00 85.56 182 LYS A CA 1
ATOM 1361 C C . LYS A 1 182 ? -5.857 -1.387 -1.689 1.00 85.56 182 LYS A C 1
ATOM 1363 O O . LYS A 1 182 ? -6.548 -2.389 -1.595 1.00 85.56 182 LYS A O 1
ATOM 1368 N N . PHE A 1 183 ? -6.325 -0.254 -2.223 1.00 92.88 183 PHE A N 1
ATOM 1369 C CA . PHE A 1 183 ? -7.718 -0.061 -2.665 1.00 92.88 183 PHE A CA 1
ATOM 1370 C C . PHE A 1 183 ? -7.876 -0.045 -4.194 1.00 92.88 183 PHE A C 1
ATOM 1372 O O . PHE A 1 183 ? -8.842 0.510 -4.714 1.00 92.88 183 PHE A O 1
ATOM 1379 N N . HIS A 1 184 ? -6.943 -0.640 -4.944 1.00 90.88 184 HIS A N 1
ATOM 1380 C CA . HIS A 1 184 ? -7.016 -0.675 -6.411 1.00 90.88 184 HIS A CA 1
ATOM 1381 C C . HIS A 1 184 ? -8.320 -1.311 -6.918 1.00 90.88 184 HIS A C 1
ATOM 1383 O O . HIS A 1 184 ? -9.031 -0.752 -7.762 1.00 90.88 184 HIS A O 1
ATOM 1389 N N . ASP A 1 185 ? -8.691 -2.431 -6.300 1.00 93.12 185 ASP A N 1
ATOM 1390 C CA . ASP A 1 185 ? -9.863 -3.224 -6.651 1.00 93.12 185 ASP A CA 1
ATOM 1391 C C . ASP A 1 185 ? -11.110 -2.886 -5.817 1.00 93.12 185 ASP A C 1
ATOM 1393 O O . ASP A 1 185 ? -12.086 -3.625 -5.848 1.00 93.12 185 ASP A O 1
ATOM 1397 N N . ILE A 1 186 ? -11.153 -1.719 -5.154 1.00 92.81 186 ILE A N 1
ATOM 1398 C CA . ILE A 1 186 ? -12.334 -1.280 -4.377 1.00 92.81 186 ILE A CA 1
ATOM 1399 C C . ILE A 1 186 ? -13.618 -1.201 -5.216 1.00 92.81 186 ILE A C 1
ATOM 1401 O O . ILE A 1 186 ? -14.721 -1.324 -4.702 1.00 92.81 186 ILE A O 1
ATOM 1405 N N . HIS A 1 187 ? -13.475 -1.020 -6.529 1.00 93.62 187 HIS A N 1
ATOM 1406 C CA . HIS A 1 187 ? -14.579 -0.987 -7.484 1.00 93.62 187 HIS A CA 1
ATOM 1407 C C . HIS A 1 187 ? -15.216 -2.362 -7.750 1.00 93.62 187 HIS A C 1
ATOM 1409 O O . HIS A 1 187 ? -16.225 -2.416 -8.446 1.00 93.62 187 HIS A O 1
ATOM 1415 N N . ARG A 1 188 ? -14.608 -3.452 -7.262 1.00 94.38 188 ARG A N 1
ATOM 1416 C CA . ARG A 1 188 ? -15.137 -4.817 -7.363 1.00 94.38 188 ARG A CA 1
ATOM 1417 C C . ARG A 1 188 ? -16.036 -5.203 -6.194 1.00 94.38 188 ARG A C 1
ATOM 1419 O O . ARG A 1 188 ? -16.667 -6.243 -6.284 1.00 94.38 188 ARG A O 1
ATOM 1426 N N . ILE A 1 189 ? -16.063 -4.400 -5.127 1.00 95.19 189 ILE A N 1
ATOM 1427 C CA . ILE A 1 189 ? -16.937 -4.650 -3.982 1.00 95.19 189 ILE A CA 1
ATOM 1428 C C . ILE A 1 189 ? -18.388 -4.462 -4.422 1.00 95.19 189 ILE A C 1
ATOM 1430 O O . ILE A 1 189 ? -18.753 -3.403 -4.944 1.00 95.19 189 ILE A O 1
ATOM 1434 N N . GLU A 1 190 ? -19.203 -5.475 -4.170 1.00 96.31 190 GLU A N 1
ATOM 1435 C CA . GLU A 1 190 ? -20.642 -5.484 -4.394 1.00 96.31 190 GLU A CA 1
ATOM 1436 C C . GLU A 1 190 ? -21.414 -5.461 -3.062 1.00 96.31 190 GLU A C 1
ATOM 1438 O O . GLU A 1 190 ? -20.847 -5.437 -1.966 1.00 96.31 190 GLU A O 1
ATOM 1443 N N . GLU A 1 191 ? -22.742 -5.392 -3.150 1.00 95.56 191 GLU A N 1
ATOM 1444 C CA . GLU A 1 191 ? -23.605 -5.526 -1.975 1.00 95.56 191 GLU A CA 1
ATOM 1445 C C . GLU A 1 191 ? -23.432 -6.928 -1.360 1.00 95.56 191 GLU A C 1
ATOM 1447 O O . GLU A 1 191 ? -23.243 -7.903 -2.083 1.00 95.56 191 GLU A O 1
ATOM 1452 N N . ASP A 1 192 ? -23.472 -7.014 -0.027 1.00 95.25 192 ASP A N 1
ATOM 1453 C CA . ASP A 1 192 ? -23.249 -8.235 0.771 1.00 95.25 192 ASP A CA 1
ATOM 1454 C C . ASP A 1 192 ? -21.815 -8.811 0.786 1.00 95.25 192 ASP A C 1
ATOM 1456 O O . ASP A 1 192 ? -21.572 -9.824 1.452 1.00 95.25 192 ASP A O 1
ATOM 1460 N N . ASP A 1 193 ? -20.840 -8.157 0.147 1.00 96.38 193 ASP A N 1
ATOM 1461 C CA . ASP A 1 193 ? -19.437 -8.564 0.258 1.00 96.38 193 ASP A CA 1
ATOM 1462 C C . ASP A 1 193 ? -18.891 -8.412 1.685 1.00 96.38 193 ASP A C 1
ATOM 1464 O O . ASP A 1 193 ? -19.136 -7.435 2.400 1.00 96.38 193 ASP A O 1
ATOM 1468 N N . ALA A 1 194 ? -18.090 -9.395 2.100 1.00 95.06 194 ALA A N 1
ATOM 1469 C CA . ALA A 1 194 ? -17.517 -9.427 3.435 1.00 95.06 194 ALA A CA 1
ATOM 1470 C C . ALA A 1 194 ? -16.389 -8.397 3.595 1.00 95.06 194 ALA A C 1
ATOM 1472 O O . ALA A 1 194 ? -15.386 -8.428 2.881 1.00 95.06 194 ALA A O 1
ATOM 1473 N N . VAL A 1 195 ? -16.521 -7.547 4.614 1.00 92.69 195 VAL A N 1
ATOM 1474 C CA . VAL A 1 195 ? -15.475 -6.640 5.092 1.00 92.69 195 VAL A CA 1
ATOM 1475 C C . VAL A 1 195 ? -15.167 -7.018 6.535 1.00 92.69 195 VAL A C 1
ATOM 1477 O O . VAL A 1 195 ? -15.970 -6.762 7.431 1.00 92.69 195 VAL A O 1
ATOM 1480 N N . VAL A 1 196 ? -14.033 -7.683 6.751 1.00 92.38 196 VAL A N 1
ATOM 1481 C CA . VAL A 1 196 ? -13.676 -8.276 8.045 1.00 92.38 196 VAL A CA 1
ATOM 1482 C C . VAL A 1 196 ? -12.495 -7.528 8.644 1.00 92.38 196 VAL A C 1
ATOM 1484 O O . VAL A 1 196 ? -11.503 -7.278 7.960 1.00 92.38 196 VAL A O 1
ATOM 1487 N N . PHE A 1 197 ? -12.610 -7.177 9.921 1.00 87.25 197 PHE A N 1
ATOM 1488 C CA . PHE A 1 197 ? -11.570 -6.521 10.707 1.00 87.25 197 PHE A CA 1
ATOM 1489 C C . PHE A 1 197 ? -11.298 -7.308 11.991 1.00 87.25 197 PHE A C 1
ATOM 1491 O O . PHE A 1 197 ? -12.284 -7.818 12.573 1.00 87.25 197 PHE A O 1
#

pLDDT: mean 72.89, std 19.77, range [33.62, 98.06]

Radius of gyration: 46.2 Å; chains: 1; bounding box: 80×84×127 Å

Foldseek 3Di:
DDDDDDDDDDDDDDDDDDDDDDDDDDDDDDDPDDPDDDPDPPVVVVVVVVVVVVVVVVVVVVVVVVVVVVVVVVCVVVVLQVVLVVLQVVLVVVLVVLVVVCVVVPPPQPDPLQSRPLQSFRDWKDFVQQDRDTATEHEDDDPVVQSSLHKYWHPPPDHADDPPDPDGHTDIDHACDDRSGSCVRVVRDDPPTDIDD

Sequence (197 aa):
MGINTRDVEAGEAEADGGGDEEPARTTDRPDPEAPVRPPGGARRRRTLVRVAAVVSVIGELLITAGLVLALFVVYSLWWTNVIANRQADEQSDKVRESWAASEDRGEPGEGGPGERNLRNGIGFLHVPAMSDDDILVTKGTDAGHLDKGVAGYYTDPVKSALPWDQDGNFALAAHRDGHGAKFHDIHRIEEDDAVVF